Protein AF-0000000067158415 (afdb_homodimer)

Foldseek 3Di:
DDPPPPDWLDCPPVLVVLVVLLVVLVVVVVVCVVVDDDDADQDDPCDVPVLVNLVRVLVRLVVVLVVPVPPPVDDVSNNVSSVSNNQSSCVVNVVPVPDDPPDDPVRDDDDDPVVVVVVVVVVVSSVRD/DDPPPPPWLDCPPVLVVLVVLLVVLVVVVVVCVVVDDDDADQDDPCDVPVLVNLVRVLVRLVVVLVVPVPPPVDDVSNNVSSVSNNQSSCVVNVVPVPDDPPDDPVRDDDDDPVVVVVVVVVVVSSVRD

Secondary structure (DSSP, 8-state):
--------S---HHHHHHHHHHHHHHHHHHTTGGG---EEE-----SS-HHHHHHHHHHHHHHHHHHHTT-TTS-HHHHHHHHHHHHHHHHHTT---SSS-PPPGGGSPEEEHHHHHHHHHHHHHHHT-/--------S---HHHHHHHHHHHHHHHHHHTTGGG---EEE-----SS-HHHHHHHHHHHHHHHHHHHTT-TTS-HHHHHHHHHHHHHHHHHTT---SSS-PPPGGGSPEEEHHHHHHHHHHHHHHHT-

InterPro domains:
  IPR003443 Interleukin-15/Interleukin-21 family [PF02372] (1-125)
  IPR003443 Interleukin-15/Interleukin-21 family [PTHR14356] (9-128)
  IPR009079 Four-helical cytokine-like, core [G3DSA:1.20.1250.70] (12-129)
  IPR009079 Four-helical cytokine-like, core [SSF47266] (19-126)

pLDDT: mean 78.67, std 20.7, range [20.83, 96.75]

Radius of gyration: 21.12 Å; Cα contacts (8 Å, |Δi|>4): 297; chains: 2; bounding box: 50×61×45 Å

Structure (mmCIF, N/CA/C/O backbone):
data_AF-0000000067158415-model_v1
#
loop_
_entity.id
_entity.type
_entity.pdbx_description
1 polymer Interleukin
#
loop_
_atom_site.group_PDB
_atom_site.id
_atom_site.type_symbol
_atom_site.label_atom_id
_atom_site.label_alt_id
_atom_site.label_comp_id
_atom_site.label_asym_id
_atom_site.label_entity_id
_atom_site.label_seq_id
_atom_site.pdbx_PDB_ins_code
_atom_site.Cartn_x
_atom_site.Cartn_y
_atom_site.Cartn_z
_atom_site.occupancy
_atom_site.B_iso_or_equiv
_atom_site.auth_seq_id
_atom_site.auth_comp_id
_atom_site.auth_asym_id
_atom_site.auth_atom_id
_atom_site.pdbx_PDB_model_num
ATOM 1 N N . MET A 1 1 ? -32.844 -19.312 11.625 1 20.83 1 MET A N 1
ATOM 2 C CA . MET A 1 1 ? -32.219 -19.438 10.312 1 20.83 1 MET A CA 1
ATOM 3 C C . MET A 1 1 ? -31.234 -18.297 10.062 1 20.83 1 MET A C 1
ATOM 5 O O . MET A 1 1 ? -31.641 -17.141 9.922 1 20.83 1 MET A O 1
ATOM 9 N N . LEU A 1 2 ? -30.016 -18.219 10.555 1 21.77 2 LEU A N 1
ATOM 10 C CA . LEU A 1 2 ? -29.156 -17.141 11.023 1 21.77 2 LEU A CA 1
ATOM 11 C C . LEU A 1 2 ? -28.406 -16.5 9.867 1 21.77 2 LEU A C 1
ATOM 13 O O . LEU A 1 2 ? -27.703 -17.172 9.117 1 21.77 2 LEU A O 1
ATOM 17 N N . MET A 1 3 ? -29.062 -15.562 9.133 1 21.28 3 MET A N 1
ATOM 18 C CA . MET A 1 3 ? -28.688 -14.859 7.91 1 21.28 3 MET A CA 1
ATOM 19 C C . MET A 1 3 ? -27.266 -14.312 8.008 1 21.28 3 MET A C 1
ATOM 21 O O . MET A 1 3 ? -26.969 -13.469 8.859 1 21.28 3 MET A O 1
ATOM 25 N N . THR A 1 4 ? -26.25 -15.141 8.023 1 23.89 4 THR A N 1
ATOM 26 C CA . THR A 1 4 ? -24.844 -14.805 8.195 1 23.89 4 THR A CA 1
ATOM 27 C C . THR A 1 4 ? -24.406 -13.766 7.176 1 23.89 4 THR A C 1
ATOM 29 O O . THR A 1 4 ? -24.594 -13.953 5.973 1 23.89 4 THR A O 1
ATOM 32 N N . THR A 1 5 ? -24.703 -12.516 7.332 1 25.88 5 THR A N 1
ATOM 33 C CA . THR A 1 5 ? -24.359 -11.305 6.586 1 25.88 5 THR A CA 1
ATOM 34 C C . THR A 1 5 ? -22.875 -11.328 6.18 1 25.88 5 THR A C 1
ATOM 36 O O . THR A 1 5 ? -22.016 -11.695 6.98 1 25.88 5 THR A O 1
ATOM 39 N N . ALA A 1 6 ? -22.531 -11.875 5.066 1 27.48 6 ALA A N 1
ATOM 40 C CA . ALA A 1 6 ? -21.25 -11.945 4.355 1 27.48 6 ALA A CA 1
ATOM 41 C C . ALA A 1 6 ? -20.5 -10.617 4.438 1 27.48 6 ALA A C 1
ATOM 43 O O . ALA A 1 6 ? -20.938 -9.617 3.85 1 27.48 6 ALA A O 1
ATOM 44 N N . TYR A 1 7 ? -20 -10.156 5.602 1 27.48 7 TYR A N 1
ATOM 45 C CA . TYR A 1 7 ? -19.344 -8.906 5.969 1 27.48 7 TYR A CA 1
ATOM 46 C C . TYR A 1 7 ? -18.203 -8.586 5.004 1 27.48 7 TYR A C 1
ATOM 48 O O . TYR A 1 7 ? -17.469 -9.477 4.586 1 27.48 7 TYR A O 1
ATOM 56 N N . GLY A 1 8 ? -18.172 -7.73 4 1 30.25 8 GLY A N 1
ATOM 57 C CA . GLY A 1 8 ? -17.25 -7.066 3.084 1 30.25 8 GLY A CA 1
ATOM 58 C C . GLY A 1 8 ? -15.82 -7.051 3.584 1 30.25 8 GLY A C 1
ATOM 59 O O . GLY A 1 8 ? -15.562 -7.316 4.762 1 30.25 8 GLY A O 1
ATOM 60 N N . ALA A 1 9 ? -14.734 -7.297 2.748 1 35.28 9 ALA A N 1
ATOM 61 C CA . ALA A 1 9 ? -13.344 -7.367 3.17 1 35.28 9 ALA A CA 1
ATOM 62 C C . ALA A 1 9 ? -13.039 -6.324 4.238 1 35.28 9 ALA A C 1
ATOM 64 O O . ALA A 1 9 ? -13.109 -5.121 3.979 1 35.28 9 ALA A O 1
ATOM 65 N N . SER A 1 10 ? -13.227 -6.398 5.348 1 38.47 10 SER A N 1
ATOM 66 C CA . SER A 1 10 ? -13.227 -5.613 6.578 1 38.47 10 SER A CA 1
ATOM 67 C C . SER A 1 10 ? -11.828 -5.105 6.91 1 38.47 10 SER A C 1
ATOM 69 O O . SER A 1 10 ? -10.844 -5.84 6.77 1 38.47 10 SER A O 1
ATOM 71 N N . LEU A 1 11 ? -11.367 -3.736 6.586 1 47.28 11 LEU A N 1
ATOM 72 C CA . LEU A 1 11 ? -10.219 -3.072 7.199 1 47.28 11 LEU A CA 1
ATOM 73 C C . LEU A 1 11 ? -9.781 -3.801 8.469 1 47.28 11 LEU A C 1
ATOM 75 O O . LEU A 1 11 ? -10.617 -4.148 9.305 1 47.28 11 LEU A O 1
ATOM 79 N N . SER A 1 12 ? -8.586 -4.516 8.211 1 54.56 12 SER A N 1
ATOM 80 C CA . SER A 1 12 ? -8.133 -5.051 9.484 1 54.56 12 SER A CA 1
ATOM 81 C C . SER A 1 12 ? -8.492 -4.117 10.633 1 54.56 12 SER A C 1
ATOM 83 O O . SER A 1 12 ? -8.562 -2.9 10.453 1 54.56 12 SER A O 1
ATOM 85 N N . SER A 1 13 ? -8.875 -4.715 11.555 1 60.97 13 SER A N 1
ATOM 86 C CA . SER A 1 13 ? -9.25 -3.961 12.75 1 60.97 13 SER A CA 1
ATOM 87 C C . SER A 1 13 ? -8.195 -2.916 13.094 1 60.97 13 SER A C 1
ATOM 89 O O . SER A 1 13 ? -8.523 -1.779 13.438 1 60.97 13 SER A O 1
ATOM 91 N N . GLU A 1 14 ? -6.887 -3.264 12.852 1 66.19 14 GLU A N 1
ATOM 92 C CA . GLU A 1 14 ? -5.809 -2.332 13.18 1 66.19 14 GLU A CA 1
ATOM 93 C C . GLU A 1 14 ? -5.77 -1.167 12.195 1 6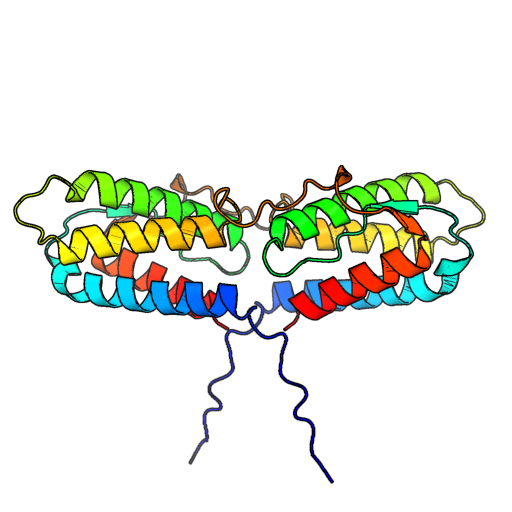6.19 14 GLU A C 1
ATOM 95 O O . GLU A 1 14 ? -5.602 -0.014 12.594 1 66.19 14 GLU A O 1
ATOM 100 N N . LYS A 1 15 ? -5.883 -1.454 10.969 1 66.44 15 LYS A N 1
ATOM 101 C CA . LYS A 1 15 ? -5.914 -0.395 9.961 1 66.44 15 LYS A CA 1
ATOM 102 C C . LYS A 1 15 ? -7.125 0.515 10.156 1 66.44 15 LYS A C 1
ATOM 104 O O . LYS A 1 15 ? -7.016 1.737 10.047 1 66.44 15 LYS A O 1
ATOM 109 N N . TRP A 1 16 ? -8.172 -0.161 10.562 1 71.5 16 TRP A N 1
ATOM 110 C CA . TRP A 1 16 ? -9.383 0.62 10.805 1 71.5 16 TRP A CA 1
ATOM 111 C C . TRP A 1 16 ? -9.188 1.583 11.969 1 71.5 16 TRP A C 1
ATOM 113 O O . TRP A 1 16 ? -9.57 2.752 11.883 1 71.5 16 TRP A O 1
ATOM 123 N N . LYS A 1 17 ? -8.656 1.153 12.992 1 75.88 17 LYS A N 1
ATOM 124 C CA . LYS A 1 17 ? -8.383 2.006 14.148 1 75.88 17 LYS A CA 1
ATOM 125 C C . LYS A 1 17 ? -7.434 3.143 13.781 1 75.88 17 LYS A C 1
ATOM 127 O O . LYS A 1 17 ? -7.637 4.285 14.203 1 75.88 17 LYS A O 1
ATOM 132 N N . THR A 1 18 ? -6.359 2.805 12.953 1 81.25 18 THR A N 1
ATOM 133 C CA . THR A 1 18 ? -5.402 3.809 12.5 1 81.25 18 THR A CA 1
ATOM 134 C C . THR A 1 18 ? -6.105 4.91 11.711 1 81.25 18 THR A C 1
ATOM 136 O O . THR A 1 18 ? -5.879 6.098 11.953 1 81.25 18 THR A O 1
ATOM 139 N N . LEU A 1 19 ? -6.984 4.496 10.898 1 81.88 19 LEU A N 1
ATOM 140 C CA . LEU A 1 19 ? -7.703 5.449 10.055 1 81.88 19 LEU A CA 1
ATOM 141 C C . LEU A 1 19 ? -8.641 6.309 10.898 1 81.88 19 LEU A C 1
ATOM 143 O O . LEU A 1 19 ? -8.766 7.512 10.656 1 81.88 19 LEU A O 1
ATOM 147 N N . GLN A 1 20 ? -9.242 5.73 11.914 1 81.06 20 GLN A N 1
ATOM 148 C CA . GLN A 1 20 ? -10.141 6.477 12.797 1 81.06 20 GLN A CA 1
ATOM 149 C C . GLN A 1 20 ? -9.375 7.527 13.602 1 81.06 20 GLN A C 1
ATOM 151 O O . GLN A 1 20 ? -9.82 8.672 13.719 1 81.06 20 GLN A O 1
ATOM 156 N N . THR A 1 21 ? -8.289 7.074 14.125 1 88.12 21 THR A N 1
ATOM 157 C CA . THR A 1 21 ? -7.5 8.008 14.914 1 88.12 21 THR A CA 1
ATOM 158 C C . THR A 1 21 ? -6.941 9.125 14.039 1 88.12 21 THR A C 1
ATOM 160 O O . THR A 1 21 ? -6.844 10.273 14.477 1 88.12 21 THR A O 1
ATOM 163 N N . LEU A 1 22 ? -6.598 8.766 12.859 1 90.62 22 LEU A N 1
ATOM 164 C CA . LEU A 1 22 ? -6.117 9.758 11.906 1 90.62 22 LEU A CA 1
ATOM 165 C C . LEU A 1 22 ? -7.176 10.828 11.648 1 90.62 22 LEU A C 1
ATOM 167 O O . LEU A 1 22 ? -6.875 12.023 11.664 1 90.62 22 LEU A O 1
ATOM 171 N N . ILE A 1 23 ? -8.359 10.422 11.438 1 88.44 23 ILE A N 1
ATOM 172 C CA . ILE A 1 23 ? -9.445 11.352 11.156 1 88.44 23 ILE A CA 1
ATOM 173 C C . ILE A 1 23 ? -9.656 12.273 12.359 1 88.44 23 ILE A C 1
ATOM 175 O O . ILE A 1 23 ? -9.859 13.477 12.195 1 88.44 23 ILE A O 1
ATOM 179 N N . LYS A 1 24 ? -9.617 11.734 13.531 1 89.5 24 LYS A N 1
ATOM 180 C CA . LYS A 1 24 ? -9.797 12.539 14.742 1 89.5 24 LYS A CA 1
ATOM 181 C C . LYS A 1 24 ? -8.719 13.617 14.844 1 89.5 24 LYS 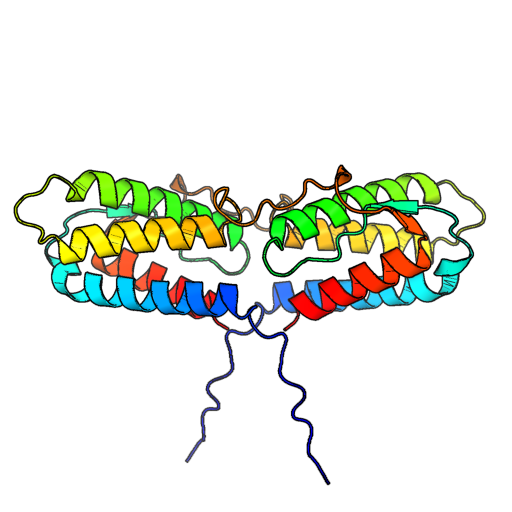A C 1
ATOM 183 O O . LYS A 1 24 ? -9.023 14.766 15.172 1 89.5 24 LYS A O 1
ATOM 188 N N . ASP A 1 25 ? -7.477 13.281 14.602 1 94.88 25 ASP A N 1
ATOM 189 C CA . ASP A 1 25 ? -6.387 14.25 14.68 1 94.88 25 ASP A CA 1
ATOM 190 C C . ASP A 1 25 ? -6.516 15.312 13.586 1 94.88 25 ASP A C 1
ATOM 192 O O . ASP A 1 25 ? -6.191 16.484 13.805 1 94.88 25 ASP A O 1
ATOM 196 N N . LEU A 1 26 ? -6.996 14.883 12.43 1 94.81 26 LEU A N 1
ATOM 197 C CA . LEU A 1 26 ? -7.227 15.844 11.359 1 94.81 26 LEU A CA 1
ATOM 198 C C . LEU A 1 26 ? -8.328 16.828 11.734 1 94.81 26 LEU A C 1
ATOM 200 O O . LEU A 1 26 ? -8.234 18.016 11.43 1 94.81 26 LEU A O 1
ATOM 204 N N . GLU A 1 27 ? -9.32 16.391 12.43 1 89.56 27 GLU A N 1
ATOM 205 C CA . GLU A 1 27 ? -10.398 17.25 12.906 1 89.56 27 GLU A CA 1
ATOM 206 C C . GLU A 1 27 ? -9.875 18.266 13.922 1 89.56 27 GLU A C 1
ATOM 208 O O . GLU A 1 27 ? -10.336 19.422 13.945 1 89.56 27 GLU A O 1
ATOM 213 N N . ILE A 1 28 ? -9 17.891 14.766 1 94.12 28 ILE A N 1
ATOM 214 C CA . ILE A 1 28 ? -8.375 18.812 15.719 1 94.12 28 ILE A CA 1
ATOM 215 C C . ILE A 1 28 ? -7.695 19.953 14.961 1 94.12 28 ILE A C 1
ATOM 217 O O . ILE A 1 28 ? -7.801 21.109 15.352 1 94.12 28 ILE A O 1
ATOM 221 N N . LEU A 1 29 ? -7.055 19.625 13.82 1 95.25 29 LEU A N 1
ATOM 222 C CA . LEU A 1 29 ? -6.309 20.641 13.07 1 95.25 29 LEU A CA 1
ATOM 223 C C . LEU A 1 29 ? -7.254 21.594 12.367 1 95.25 29 LEU A C 1
ATOM 225 O O . LEU A 1 29 ? -6.859 22.703 12 1 95.25 29 LEU A O 1
ATOM 229 N N . GLU A 1 30 ? -8.492 21.172 12.156 1 90 30 GLU A N 1
ATOM 230 C CA . GLU A 1 30 ? -9.484 22.062 11.562 1 90 30 GLU A CA 1
ATOM 231 C C . GLU A 1 30 ? -9.648 23.328 12.383 1 90 30 GLU A C 1
ATOM 233 O O . GLU A 1 30 ? -9.945 24.391 11.836 1 90 30 GLU A O 1
ATOM 238 N N . ASN A 1 31 ? -9.32 23.266 13.594 1 91.56 31 ASN A N 1
ATOM 239 C CA . ASN A 1 31 ? -9.547 24.391 14.5 1 91.56 31 ASN A CA 1
ATOM 240 C C . ASN A 1 31 ? -8.484 25.469 14.32 1 91.56 31 ASN A C 1
ATOM 242 O O . ASN A 1 31 ? -8.688 26.609 14.734 1 91.56 31 ASN A O 1
ATOM 246 N N . ILE A 1 32 ? -7.43 25.203 13.797 1 93.12 32 ILE A N 1
ATOM 247 C CA . ILE A 1 32 ? -6.371 26.203 13.656 1 93.12 32 ILE A CA 1
ATOM 248 C C . ILE A 1 32 ? -5.973 26.328 12.188 1 93.12 32 ILE A C 1
ATOM 250 O O . ILE A 1 32 ? -4.926 26.906 11.875 1 93.12 32 ILE A O 1
ATOM 254 N N . LYS A 1 33 ? -6.707 25.703 11.25 1 93.38 33 LYS A N 1
ATOM 255 C CA . LYS A 1 33 ? -6.309 25.609 9.852 1 93.38 33 LYS A CA 1
ATOM 256 C C . LYS 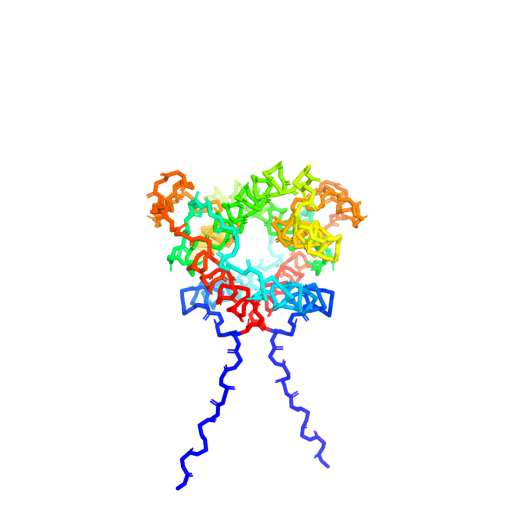A 1 33 ? -6.023 26.984 9.258 1 93.38 33 LYS A C 1
ATOM 258 O O . LYS A 1 33 ? -5.145 27.141 8.414 1 93.38 33 LYS A O 1
ATOM 263 N N . ASN A 1 34 ? -6.637 28.047 9.773 1 92 34 ASN A N 1
ATOM 264 C CA . ASN A 1 34 ? -6.48 29.391 9.227 1 92 34 ASN A CA 1
ATOM 265 C C . ASN A 1 34 ? -5.281 30.109 9.836 1 92 34 ASN A C 1
ATOM 267 O O . ASN A 1 34 ? -4.887 31.172 9.367 1 92 34 ASN A O 1
ATOM 271 N N . LYS A 1 35 ? -4.711 29.578 10.859 1 92.38 35 LYS A N 1
ATOM 272 C CA . LYS A 1 35 ? -3.527 30.156 11.492 1 92.38 35 LYS A CA 1
ATOM 273 C C . LYS A 1 35 ? -2.25 29.641 10.844 1 92.38 35 LYS A C 1
ATOM 275 O O . LYS A 1 35 ? -1.163 30.172 11.086 1 92.38 35 LYS A O 1
ATOM 280 N N . ILE A 1 36 ? -2.383 28.625 10.141 1 92 36 ILE A N 1
ATOM 281 C CA . ILE A 1 36 ? -1.247 28.016 9.453 1 92 36 ILE A CA 1
ATOM 282 C C . ILE A 1 36 ? -1.163 28.562 8.031 1 92 36 ILE A C 1
ATOM 284 O O . ILE A 1 36 ? -2.08 28.359 7.23 1 92 36 ILE A O 1
ATOM 288 N N . HIS A 1 37 ? -0.14 29.234 7.785 1 92.38 37 HIS A N 1
ATOM 289 C CA . HIS A 1 37 ? 0.033 29.859 6.48 1 92.38 37 HIS A CA 1
ATOM 290 C C . HIS A 1 37 ? 1.118 29.156 5.672 1 92.38 37 HIS A C 1
ATOM 292 O O . HIS A 1 37 ? 2.152 29.75 5.359 1 92.38 37 HIS A O 1
ATOM 298 N N . LEU A 1 38 ? 0.923 27.906 5.324 1 92.44 38 LEU A N 1
ATOM 299 C CA . LEU A 1 38 ? 1.809 27.078 4.52 1 92.44 38 LEU A CA 1
ATOM 300 C C . LEU A 1 38 ? 1.103 26.594 3.258 1 92.44 38 LEU A C 1
ATOM 302 O O . LEU A 1 38 ? -0.124 26.469 3.234 1 92.44 38 LEU A O 1
ATOM 306 N N . GLU A 1 39 ? 1.853 26.438 2.234 1 94.88 39 GLU A N 1
ATOM 307 C CA . GLU A 1 39 ? 1.411 25.734 1.037 1 94.88 39 GLU A CA 1
ATOM 308 C C . GLU A 1 39 ? 2.117 24.391 0.9 1 94.88 39 GLU A C 1
ATOM 310 O O . GLU A 1 39 ? 3.34 24.297 1.038 1 94.88 39 GLU A O 1
ATOM 315 N N . LEU A 1 40 ? 1.405 23.312 0.662 1 93.75 40 LEU A N 1
ATOM 316 C CA . LEU A 1 40 ? 1.925 21.938 0.621 1 93.75 40 LEU A CA 1
ATOM 317 C C . LEU A 1 40 ? 1.472 21.234 -0.647 1 93.75 40 LEU A C 1
ATOM 319 O O . LEU A 1 40 ? 0.365 21.469 -1.137 1 93.75 40 LEU A O 1
ATOM 323 N N . TYR A 1 41 ? 2.369 20.375 -1.228 1 91.88 41 TYR A N 1
ATOM 324 C CA . TYR A 1 41 ? 1.944 19.531 -2.34 1 91.88 41 TYR A CA 1
ATOM 325 C C . TYR A 1 41 ? 0.728 18.703 -1.957 1 91.88 41 TYR A C 1
ATOM 327 O O . TYR A 1 41 ? 0.735 18.016 -0.932 1 91.88 41 TYR A O 1
ATOM 335 N N . THR A 1 42 ? -0.353 18.75 -2.826 1 92.75 42 THR A N 1
ATOM 336 C CA . THR A 1 42 ? -1.639 18.156 -2.477 1 92.75 42 THR A CA 1
ATOM 337 C C . THR A 1 42 ? -2.133 17.25 -3.592 1 92.75 42 THR A C 1
ATOM 339 O O . THR A 1 42 ? -2.781 17.703 -4.535 1 92.75 42 THR A O 1
ATOM 342 N N . PRO A 1 43 ? -1.813 15.961 -3.441 1 87.19 43 PRO A N 1
ATOM 343 C CA . PRO A 1 43 ? -2.414 15.047 -4.418 1 87.19 43 PRO A CA 1
ATOM 344 C C . PRO A 1 43 ? -3.939 15.07 -4.383 1 87.19 43 PRO A C 1
ATOM 346 O O . PRO A 1 43 ? -4.535 15.094 -3.301 1 87.19 43 PRO A O 1
ATOM 349 N N . THR A 1 44 ? -4.543 15.156 -5.566 1 78.75 44 THR A N 1
ATOM 350 C CA . THR A 1 44 ? -5.996 15.156 -5.668 1 78.75 44 THR A CA 1
ATOM 351 C C . THR A 1 44 ? -6.492 13.891 -6.363 1 78.75 44 THR A C 1
ATOM 353 O O . THR A 1 44 ? -7.68 13.57 -6.301 1 78.75 44 THR A O 1
ATOM 356 N N . GLU A 1 45 ? -5.699 13.266 -7.172 1 60.97 45 GLU A N 1
ATOM 357 C CA . GLU A 1 45 ? -6.02 12 -7.824 1 60.97 45 GLU A CA 1
ATOM 358 C C . GLU A 1 45 ? -5.461 10.82 -7.043 1 60.97 45 GLU A C 1
ATOM 360 O O . GLU A 1 45 ? -4.242 10.617 -6.988 1 60.97 45 GLU A O 1
ATOM 365 N N . THR A 1 46 ? -6.191 10.109 -6.34 1 59.38 46 THR A N 1
ATOM 366 C CA . THR A 1 46 ? -5.625 9.32 -5.254 1 59.38 46 THR A CA 1
ATOM 367 C C . THR A 1 46 ? -5.961 7.84 -5.434 1 59.38 46 THR A C 1
ATOM 369 O O . THR A 1 46 ? -5.258 6.973 -4.91 1 59.38 46 THR A O 1
ATOM 372 N N . GLN A 1 47 ? -6.824 7.629 -6.426 1 59.41 47 GLN A N 1
ATOM 373 C CA . GLN A 1 47 ? -7.383 6.285 -6.375 1 59.41 47 GLN A CA 1
ATOM 374 C C . GLN A 1 47 ? -6.422 5.266 -6.984 1 59.41 47 GLN A C 1
ATOM 376 O O . GLN A 1 47 ? -6.281 4.152 -6.477 1 59.41 47 GLN A O 1
ATOM 381 N N . GLU A 1 48 ? -5.762 5.723 -8.07 1 61.31 48 GLU A N 1
ATOM 382 C CA . GLU A 1 48 ? -4.887 4.77 -8.75 1 61.31 48 GLU A CA 1
ATOM 383 C C . GLU A 1 48 ? -3.465 4.836 -8.203 1 61.31 48 GLU A C 1
ATOM 385 O O . GLU A 1 48 ? -2.654 3.945 -8.461 1 61.31 48 GLU A O 1
ATOM 390 N N . CYS A 1 49 ? -3.252 5.793 -7.332 1 70.44 49 CYS A N 1
ATOM 391 C CA . CYS A 1 49 ? -1.896 6.031 -6.852 1 70.44 49 CYS A CA 1
ATOM 392 C C . CYS A 1 49 ? -1.87 6.164 -5.336 1 70.44 49 CYS A C 1
ATOM 394 O O . CYS A 1 49 ? -1.243 7.078 -4.797 1 70.44 49 CYS A O 1
ATOM 396 N N . THR A 1 50 ? -2.51 5.191 -4.684 1 75.44 50 THR A N 1
ATOM 397 C CA . THR A 1 50 ? -2.73 5.301 -3.246 1 75.44 50 THR A CA 1
ATOM 398 C C . THR A 1 50 ? -1.401 5.336 -2.498 1 75.44 50 THR A C 1
ATOM 400 O O . THR A 1 50 ? -1.201 6.172 -1.616 1 75.44 50 THR A O 1
ATOM 403 N N . GLN A 1 51 ? -0.5 4.434 -2.863 1 74.88 51 GLN A N 1
ATOM 404 C CA . GLN A 1 51 ? 0.77 4.371 -2.148 1 74.88 51 GLN A CA 1
ATOM 405 C C . GLN A 1 51 ? 1.582 5.645 -2.355 1 74.88 51 GLN A C 1
ATOM 407 O O . GLN A 1 51 ? 2.139 6.195 -1.403 1 74.88 51 GLN A O 1
ATOM 412 N N . GLN A 1 52 ? 1.601 6.074 -3.566 1 75.62 52 GLN A N 1
ATOM 413 C CA . GLN A 1 52 ? 2.32 7.312 -3.855 1 75.62 52 GLN A CA 1
ATOM 414 C C . GLN A 1 52 ? 1.662 8.508 -3.17 1 75.62 52 GLN A C 1
ATOM 416 O O . GLN A 1 52 ? 2.35 9.414 -2.691 1 75.62 52 GLN A O 1
ATOM 421 N N . THR A 1 53 ? 0.338 8.492 -3.195 1 83.12 53 THR A N 1
ATOM 422 C CA . THR A 1 53 ? -0.413 9.555 -2.541 1 83.12 53 THR A CA 1
ATOM 423 C C . THR A 1 53 ? -0.136 9.57 -1.04 1 83.12 53 THR A C 1
ATOM 425 O O . THR A 1 53 ? 0.13 10.625 -0.464 1 83.12 53 THR A O 1
ATOM 428 N N . LEU A 1 54 ? -0.149 8.383 -0.36 1 85.38 54 LEU A N 1
ATOM 429 C CA . LEU A 1 54 ? 0.17 8.266 1.06 1 85.38 54 LEU A CA 1
ATOM 430 C C . LEU A 1 54 ? 1.565 8.812 1.348 1 85.38 54 LEU A C 1
ATOM 432 O O . LEU A 1 54 ? 1.755 9.57 2.301 1 85.38 54 LEU A O 1
ATOM 436 N N . GLN A 1 55 ? 2.453 8.43 0.469 1 82.62 55 GLN A N 1
ATOM 437 C CA . GLN A 1 55 ? 3.83 8.867 0.666 1 82.62 55 GLN A CA 1
ATOM 438 C C . GLN A 1 55 ? 3.959 10.383 0.488 1 82.62 55 GLN A C 1
ATOM 440 O O . GLN A 1 55 ? 4.734 11.031 1.195 1 82.62 55 GLN A O 1
ATOM 445 N N . CYS A 1 56 ? 3.314 10.859 -0.476 1 86.12 56 CYS A N 1
ATOM 446 C CA . CYS A 1 56 ? 3.334 12.305 -0.686 1 86.12 56 CYS A CA 1
ATOM 447 C C . CYS A 1 56 ? 2.768 13.039 0.524 1 86.12 56 CYS A C 1
ATOM 449 O O . CYS A 1 56 ? 3.398 13.961 1.048 1 86.12 56 CYS A O 1
ATOM 451 N N . TYR A 1 57 ? 1.619 12.617 1.033 1 92.38 57 TYR A N 1
ATOM 452 C CA . TYR A 1 57 ? 1.023 13.25 2.203 1 92.38 57 TYR A CA 1
ATOM 453 C C . TYR A 1 57 ? 1.918 13.094 3.426 1 92.38 57 TYR A C 1
ATOM 455 O O . TYR A 1 57 ? 2.035 14.008 4.242 1 92.38 57 TYR A O 1
ATOM 463 N N . LEU A 1 58 ? 2.539 11.953 3.566 1 91.12 58 LEU A N 1
ATOM 464 C CA . LEU A 1 58 ? 3.479 11.766 4.668 1 91.12 58 LEU A CA 1
ATOM 465 C C . LEU A 1 58 ? 4.609 12.789 4.598 1 91.12 58 LEU A C 1
ATOM 467 O O . LEU A 1 58 ? 4.938 13.422 5.602 1 91.12 58 LEU A O 1
ATOM 471 N N . GLY A 1 59 ? 5.215 12.93 3.439 1 91.31 59 GLY A N 1
ATOM 472 C CA . GLY A 1 59 ? 6.27 13.922 3.277 1 91.31 59 GLY A CA 1
ATOM 473 C C . GLY A 1 59 ? 5.828 15.328 3.639 1 91.31 59 GLY A C 1
ATOM 474 O O . GLY A 1 59 ? 6.555 16.047 4.32 1 91.31 59 GLY A O 1
ATOM 475 N N . GLU A 1 60 ? 4.637 15.695 3.238 1 94.44 60 GLU A N 1
ATOM 476 C CA . GLU A 1 60 ? 4.125 17.047 3.482 1 94.44 60 GLU A CA 1
ATOM 477 C C . GLU A 1 60 ? 3.801 17.25 4.957 1 94.44 60 GLU A C 1
ATOM 479 O O . GLU A 1 60 ? 3.963 18.359 5.484 1 94.44 60 GLU A O 1
ATOM 484 N N . VAL A 1 61 ? 3.357 16.219 5.637 1 95.69 61 VAL A N 1
ATOM 485 C CA . VAL A 1 61 ? 3.082 16.312 7.066 1 95.69 61 VAL A CA 1
ATOM 486 C C . VAL A 1 61 ? 4.395 16.453 7.836 1 95.69 61 VAL A C 1
ATOM 488 O O . VAL A 1 61 ? 4.453 17.172 8.836 1 95.69 61 VAL A O 1
ATOM 491 N N . VAL A 1 62 ? 5.457 15.812 7.391 1 91.69 62 VAL A N 1
ATOM 492 C CA . VAL A 1 62 ? 6.777 16 7.984 1 91.69 62 VAL A CA 1
ATOM 493 C C . VAL A 1 62 ? 7.195 17.469 7.855 1 91.69 62 VAL A C 1
ATOM 495 O O . VAL A 1 62 ? 7.723 18.047 8.805 1 91.69 62 VAL A O 1
ATOM 498 N N . THR A 1 63 ? 6.973 17.984 6.699 1 92.44 63 THR A N 1
ATOM 499 C CA . THR A 1 63 ? 7.238 19.406 6.488 1 92.44 63 THR A CA 1
ATOM 500 C C . THR A 1 63 ? 6.406 20.25 7.441 1 92.44 63 THR A C 1
ATOM 502 O O . THR A 1 63 ? 6.918 21.188 8.055 1 92.44 63 THR A O 1
ATOM 505 N N . LEU A 1 64 ? 5.141 20.047 7.555 1 95.5 64 LEU A N 1
ATOM 506 C CA . LEU A 1 64 ? 4.234 20.75 8.461 1 95.5 64 LEU A CA 1
ATOM 507 C C . LEU A 1 64 ? 4.75 20.703 9.891 1 95.5 64 LEU A C 1
ATOM 509 O O . LEU A 1 64 ? 4.766 21.719 10.586 1 95.5 64 LEU A O 1
ATOM 513 N N . LYS A 1 65 ? 5.121 19.547 10.344 1 95.62 65 LYS A N 1
ATOM 514 C CA . LYS A 1 65 ? 5.656 19.359 11.688 1 95.62 65 LYS A CA 1
ATOM 515 C C . LYS A 1 65 ? 6.871 20.25 11.93 1 95.62 65 LYS A C 1
ATOM 517 O O . LYS A 1 65 ? 6.953 20.922 12.953 1 95.62 65 LYS A O 1
ATOM 522 N N . LYS A 1 66 ? 7.785 20.266 11.055 1 92.62 66 LYS A N 1
ATOM 523 C CA . LYS A 1 66 ? 9 21.062 11.18 1 92.62 66 LYS A CA 1
ATOM 524 C C . LYS A 1 66 ? 8.672 22.547 11.297 1 92.62 66 LYS A C 1
ATOM 526 O O . LYS A 1 66 ? 9.336 23.281 12.047 1 92.62 66 LYS A O 1
ATOM 531 N N . GLU A 1 67 ? 7.691 23 10.562 1 92.06 67 GLU A N 1
ATOM 532 C CA . GLU A 1 67 ? 7.344 24.422 10.516 1 92.06 67 GLU A CA 1
ATOM 533 C C . GLU A 1 67 ? 6.555 24.828 11.758 1 92.06 67 GLU A C 1
ATOM 535 O O . GLU A 1 67 ? 6.516 26.016 12.109 1 92.06 67 GLU A O 1
ATOM 540 N N . THR A 1 68 ? 5.938 23.906 12.414 1 93.19 68 THR A N 1
ATOM 541 C CA . THR A 1 68 ? 5.02 24.266 13.492 1 93.19 68 THR A CA 1
ATOM 542 C C . THR A 1 68 ? 5.598 23.891 14.852 1 93.19 68 THR A C 1
ATOM 544 O O . THR A 1 68 ? 5.164 24.406 15.883 1 93.19 68 THR A O 1
ATOM 547 N N . GLU A 1 69 ? 6.539 23.031 14.977 1 90.94 69 GLU A N 1
ATOM 548 C CA . GLU A 1 69 ? 6.996 22.453 16.234 1 90.94 69 GLU A CA 1
ATOM 549 C C . GLU A 1 69 ? 7.68 23.5 17.109 1 90.94 69 GLU A C 1
ATOM 551 O O . GLU A 1 69 ? 7.621 23.422 18.344 1 90.94 69 GLU A O 1
ATOM 556 N N . ASP A 1 70 ? 8.203 24.562 16.562 1 88.31 70 ASP A N 1
ATOM 557 C CA . ASP A 1 70 ? 8.906 25.578 17.328 1 88.31 70 ASP A CA 1
ATOM 558 C C . ASP A 1 70 ? 8.086 26.859 17.422 1 88.31 70 ASP A C 1
ATOM 560 O O . ASP A 1 70 ? 8.539 27.859 17.984 1 88.31 70 ASP A O 1
ATOM 564 N N . ASP A 1 71 ? 7.043 26.859 16.75 1 90.5 71 ASP A N 1
ATOM 565 C CA . ASP A 1 71 ? 6.176 28.031 16.812 1 90.5 71 ASP A CA 1
ATOM 566 C C . ASP A 1 71 ? 5.445 28.109 18.156 1 90.5 71 ASP A C 1
ATOM 568 O O . ASP A 1 71 ? 4.539 27.328 18.422 1 90.5 71 ASP A O 1
ATOM 572 N N . THR A 1 72 ? 5.758 29.109 18.984 1 90.62 72 THR A N 1
ATOM 573 C CA . THR A 1 72 ? 5.227 29.25 20.328 1 90.62 72 THR A CA 1
ATOM 574 C C . THR A 1 72 ? 3.76 29.672 20.297 1 90.62 72 THR A C 1
ATOM 576 O O . THR A 1 72 ? 3.055 29.562 21.297 1 90.62 72 THR A O 1
ATOM 579 N N . GLU A 1 73 ? 3.203 30.156 19.172 1 92.31 73 GLU A N 1
ATOM 580 C CA . GLU A 1 73 ? 1.805 30.547 19.047 1 92.31 73 GLU A CA 1
ATOM 581 C C . GLU A 1 73 ? 0.905 29.344 18.812 1 92.31 73 GLU A C 1
ATOM 583 O O . GLU A 1 73 ? -0.314 29.422 18.969 1 92.31 73 GLU A O 1
ATOM 588 N N . ILE A 1 74 ? 1.52 28.219 18.438 1 93.19 74 ILE A N 1
ATOM 589 C CA . ILE A 1 74 ? 0.755 27 18.203 1 93.19 74 ILE A CA 1
ATOM 590 C C . ILE A 1 74 ? 0.723 26.156 19.484 1 93.19 74 ILE A C 1
ATOM 592 O O . ILE A 1 74 ? 1.77 25.75 19.984 1 93.19 74 ILE A O 1
ATOM 596 N N . LYS A 1 75 ? -0.424 25.969 20 1 95.38 75 LYS A N 1
ATOM 597 C CA . LYS A 1 75 ? -0.613 25.219 21.25 1 95.38 75 LYS A CA 1
ATOM 598 C C . LYS A 1 75 ? -0.112 23.781 21.109 1 95.38 75 LYS A C 1
ATOM 600 O O . LYS A 1 75 ? -0.153 23.219 20.016 1 95.38 75 LYS A O 1
ATOM 605 N N . GLU A 1 76 ? 0.179 23.156 22.141 1 94.94 76 GLU A N 1
ATOM 606 C CA . GLU A 1 76 ? 0.773 21.828 22.203 1 94.94 76 GLU A CA 1
ATOM 607 C C . GLU A 1 76 ? -0.18 20.781 21.641 1 94.94 76 GLU A C 1
ATOM 609 O O . GLU A 1 76 ? 0.256 19.797 21.047 1 94.94 76 GLU A O 1
ATOM 614 N N . GLU A 1 77 ? -1.443 20.922 21.906 1 95.56 77 GLU A N 1
ATOM 615 C CA . GLU A 1 77 ? -2.414 19.938 21.422 1 95.56 77 GLU A CA 1
ATOM 616 C C . GLU A 1 77 ? -2.344 19.781 19.906 1 95.56 77 GLU A C 1
ATOM 618 O O . GLU A 1 77 ? -2.523 18.688 19.391 1 95.56 77 GLU A O 1
ATOM 623 N N . PHE A 1 78 ? -2.082 20.859 19.219 1 95.5 78 PHE A N 1
ATOM 624 C CA . PHE A 1 78 ? -1.998 20.812 17.75 1 95.5 78 PHE A CA 1
ATOM 625 C C . PHE A 1 78 ? -0.688 20.172 17.312 1 95.5 78 PHE A C 1
ATOM 627 O O . PHE A 1 78 ? -0.664 19.406 16.344 1 95.5 78 PHE A O 1
ATOM 634 N N . VAL A 1 79 ? 0.398 20.453 18 1 95.56 79 VAL A N 1
ATOM 635 C CA . VAL A 1 79 ? 1.689 19.828 17.719 1 95.56 79 VAL A CA 1
ATOM 636 C C . VAL A 1 79 ? 1.587 18.312 17.891 1 95.56 79 VAL A C 1
ATOM 638 O O . VAL A 1 79 ? 2.062 17.562 17.047 1 95.56 79 VAL A O 1
ATOM 641 N N . THR A 1 80 ? 0.917 17.938 18.953 1 96.12 80 THR A N 1
ATOM 642 C CA . THR A 1 80 ? 0.715 16.516 19.234 1 96.12 80 THR A CA 1
ATOM 643 C C . THR A 1 80 ? -0.128 15.859 18.156 1 96.12 80 THR A C 1
ATOM 645 O O . THR A 1 80 ? 0.161 14.734 17.734 1 96.12 80 THR A O 1
ATOM 648 N N . ALA A 1 81 ? -1.186 16.547 17.734 1 95.81 81 ALA A N 1
ATOM 649 C CA . ALA A 1 81 ? -2.033 16.031 16.656 1 95.81 81 ALA A CA 1
ATOM 650 C C . ALA A 1 81 ? -1.23 15.812 15.375 1 95.81 81 ALA A C 1
ATOM 652 O O . ALA A 1 81 ? -1.372 14.781 14.719 1 95.81 81 ALA A O 1
ATOM 653 N N . ILE A 1 82 ? -0.377 16.719 15 1 96.75 82 ILE A N 1
ATOM 654 C CA . ILE A 1 82 ? 0.442 16.625 13.797 1 96.75 82 ILE A CA 1
ATOM 655 C C . ILE A 1 82 ? 1.388 15.43 13.906 1 96.75 82 ILE A C 1
ATOM 657 O O . ILE A 1 82 ? 1.557 14.672 12.953 1 96.75 82 ILE A O 1
ATOM 661 N N . GLN A 1 83 ? 1.972 15.242 15.039 1 95.5 83 GLN A N 1
ATOM 662 C CA . GLN A 1 83 ? 2.855 14.109 15.273 1 95.5 83 GLN A CA 1
ATOM 663 C C . GLN A 1 83 ? 2.107 12.789 15.125 1 95.5 83 GLN A C 1
ATOM 665 O O . GLN A 1 83 ? 2.629 11.828 14.547 1 95.5 83 GLN A O 1
ATOM 670 N N . ASN A 1 84 ? 0.931 12.734 15.734 1 93.88 84 ASN A N 1
ATOM 671 C CA . ASN A 1 84 ? 0.095 11.547 15.609 1 93.88 84 ASN A CA 1
ATOM 672 C C . ASN A 1 84 ? -0.247 11.25 14.148 1 93.88 84 ASN A C 1
ATOM 674 O O . ASN A 1 84 ? -0.237 10.094 13.727 1 93.88 84 ASN A O 1
ATOM 678 N N . ILE A 1 85 ? -0.638 12.242 13.383 1 94.94 85 ILE A N 1
ATOM 679 C CA . ILE A 1 85 ? -0.965 12.102 11.969 1 94.94 85 ILE A CA 1
ATOM 680 C C . ILE A 1 85 ? 0.236 11.531 11.219 1 94.94 85 ILE A C 1
ATOM 682 O O . ILE A 1 85 ? 0.093 10.602 10.422 1 94.94 85 ILE A O 1
ATOM 686 N N . GLU A 1 86 ? 1.437 12.07 11.445 1 93.62 86 GLU A N 1
ATOM 687 C CA . GLU A 1 86 ? 2.656 11.562 10.82 1 93.62 86 GLU A CA 1
ATOM 688 C C . GLU A 1 86 ? 2.842 10.07 11.102 1 93.62 86 GLU A C 1
ATOM 690 O O . GLU A 1 86 ? 3.105 9.289 10.188 1 93.62 86 GLU A O 1
ATOM 695 N N . LYS A 1 87 ? 2.738 9.719 12.352 1 88.81 87 LYS A N 1
ATOM 696 C CA . LYS A 1 87 ? 2.924 8.336 12.766 1 88.81 87 LYS A CA 1
ATOM 697 C C . LYS A 1 87 ? 1.928 7.414 12.07 1 88.81 87 LYS A C 1
ATOM 699 O O . LYS A 1 87 ? 2.299 6.344 11.586 1 88.81 87 LYS A O 1
ATOM 704 N N . ASN A 1 88 ? 0.672 7.832 12.055 1 85.44 88 ASN A N 1
ATOM 705 C CA . ASN A 1 88 ? -0.372 7.004 11.461 1 85.44 88 ASN A CA 1
ATOM 706 C C . ASN A 1 88 ? -0.203 6.887 9.945 1 85.44 88 ASN A C 1
ATOM 708 O O . ASN A 1 88 ? -0.419 5.82 9.375 1 85.44 88 ASN A O 1
ATOM 712 N N . LEU A 1 89 ? 0.166 7.98 9.227 1 86 89 LEU A N 1
ATOM 713 C CA . LEU A 1 89 ? 0.452 7.91 7.801 1 86 89 LEU A CA 1
ATOM 714 C C . LEU A 1 89 ? 1.631 6.984 7.527 1 86 89 LEU A C 1
ATOM 716 O O . LEU A 1 89 ? 1.604 6.203 6.57 1 86 89 LEU A O 1
ATOM 720 N N . LYS A 1 90 ? 2.705 7.086 8.352 1 82.88 90 LYS A N 1
ATOM 721 C CA . LYS A 1 90 ? 3.846 6.18 8.234 1 82.88 90 LYS A CA 1
ATOM 722 C C . LYS A 1 90 ? 3.404 4.723 8.32 1 82.88 90 LYS A C 1
ATOM 724 O O . LYS A 1 90 ? 3.84 3.889 7.523 1 82.88 90 LYS A O 1
ATOM 729 N N . SER A 1 91 ? 2.525 4.461 9.211 1 78 91 SER A N 1
ATOM 730 C CA . SER A 1 91 ? 2.014 3.107 9.391 1 78 91 SER A CA 1
ATOM 731 C C . SER A 1 91 ? 1.259 2.633 8.156 1 78 91 SER A C 1
ATOM 733 O O . SER A 1 91 ? 1.351 1.465 7.773 1 78 91 SER A O 1
ATOM 735 N N . LEU A 1 92 ? 0.474 3.477 7.582 1 75.5 92 LEU A N 1
ATOM 736 C CA . LEU A 1 92 ? -0.345 3.137 6.422 1 75.5 92 LEU A CA 1
ATOM 737 C C . LEU A 1 92 ? 0.525 2.906 5.191 1 75.5 92 LEU A C 1
ATOM 739 O 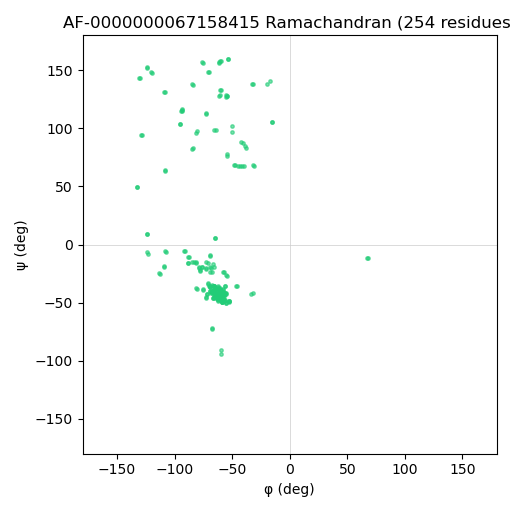O . LEU A 1 92 ? 0.15 2.146 4.293 1 75.5 92 LEU A O 1
ATOM 743 N N . THR A 1 93 ? 1.597 3.76 5.02 1 71.19 93 THR A N 1
ATOM 744 C CA . THR A 1 93 ? 2.486 3.588 3.875 1 71.19 93 THR A CA 1
ATOM 745 C C . THR A 1 93 ? 3.23 2.258 3.965 1 71.19 93 THR A C 1
ATOM 747 O O . THR A 1 93 ? 3.779 1.779 2.971 1 71.19 93 THR A O 1
ATOM 750 N N . GLY A 1 94 ? 2.949 1.406 4.922 1 57.34 94 GLY A N 1
ATOM 751 C CA . GLY A 1 94 ? 3.727 0.198 5.145 1 57.34 94 GLY A CA 1
ATOM 752 C C . GLY A 1 94 ? 5.137 0.478 5.633 1 57.34 94 GLY A C 1
ATOM 753 O O . GLY A 1 94 ? 5.953 -0.438 5.738 1 57.34 94 GLY A O 1
ATOM 754 N N . LEU A 1 95 ? 5.602 1.725 5.59 1 43.97 95 LEU A N 1
ATOM 755 C CA . LEU A 1 95 ? 6.906 2.08 6.133 1 43.97 95 LEU A CA 1
ATOM 756 C C . LEU A 1 95 ? 6.93 1.909 7.648 1 43.97 95 LEU A C 1
ATOM 758 O O . LEU A 1 95 ? 7.902 2.291 8.305 1 43.97 95 LEU A O 1
ATOM 762 N N . ASN A 1 96 ? 5.816 1.872 8.219 1 41.31 96 ASN A N 1
ATOM 763 C CA . ASN A 1 96 ? 5.969 1.637 9.648 1 41.31 96 ASN A CA 1
ATOM 764 C C . ASN A 1 96 ? 6.973 0.522 9.938 1 41.31 96 ASN A C 1
ATOM 766 O O . ASN A 1 96 ? 6.715 -0.644 9.633 1 41.31 96 ASN A O 1
ATOM 770 N N . HIS A 1 97 ? 8.039 0.73 9.688 1 38.53 97 HIS A N 1
ATOM 771 C CA . HIS A 1 97 ? 9.109 0.003 10.359 1 38.53 97 HIS A CA 1
ATOM 772 C C . HIS A 1 97 ? 8.719 -0.357 11.789 1 38.53 97 HIS A C 1
ATOM 774 O O . HIS A 1 97 ? 9.43 -1.104 12.469 1 38.53 97 HIS A O 1
ATOM 780 N N . THR A 1 98 ? 8.094 0.602 12.453 1 35.72 98 THR A N 1
ATOM 781 C CA . THR A 1 98 ? 8.305 0.291 13.859 1 35.72 98 THR A CA 1
ATOM 782 C C . THR A 1 98 ? 7.727 -1.079 14.203 1 35.72 98 THR A C 1
ATOM 784 O O . THR A 1 98 ? 8.352 -1.862 14.922 1 35.72 98 THR A O 1
ATOM 787 N N . GLY A 1 99 ? 6.32 -1.122 14.672 1 39.31 99 GLY A N 1
ATOM 788 C CA . GLY A 1 99 ? 6.043 -2.27 15.523 1 39.31 99 GLY A CA 1
ATOM 789 C C . GLY A 1 99 ? 6.102 -3.59 14.773 1 39.31 99 GLY A C 1
ATOM 790 O O . GLY A 1 99 ? 6.715 -4.551 15.25 1 39.31 99 GLY A O 1
ATOM 791 N N . SER A 1 100 ? 5.051 -4.027 13.805 1 45.59 100 SER A N 1
ATOM 792 C CA . SER A 1 100 ? 5.035 -5.473 13.609 1 45.59 100 SER A CA 1
ATOM 793 C C . SER A 1 100 ? 6.113 -5.91 12.625 1 45.59 100 SER A C 1
ATOM 795 O O . SER A 1 100 ? 6.328 -5.254 11.602 1 45.59 100 SER A O 1
ATOM 797 N N . GLU A 1 101 ? 7.191 -6.332 13.188 1 58.03 101 GLU A N 1
ATOM 798 C CA . GLU A 1 101 ? 8.297 -7.004 12.508 1 58.03 101 GLU A CA 1
ATOM 799 C C . GLU A 1 101 ? 7.789 -7.836 11.336 1 58.03 101 GLU A C 1
ATOM 801 O O . GLU A 1 101 ? 7.367 -8.977 11.508 1 58.03 101 GLU A O 1
ATOM 806 N N . CYS A 1 102 ? 7.305 -7.012 10.336 1 64.94 102 CYS A N 1
ATOM 807 C CA . CYS A 1 102 ? 6.949 -7.816 9.172 1 64.94 102 CYS A CA 1
ATOM 808 C C . CYS A 1 102 ? 8.133 -8.656 8.703 1 64.94 102 CYS A C 1
ATOM 810 O O . CYS A 1 102 ? 9.266 -8.172 8.664 1 64.94 102 CYS A O 1
ATOM 812 N N . LYS A 1 103 ? 7.82 -9.898 8.602 1 73 103 LYS A N 1
ATOM 813 C CA . LYS A 1 103 ? 8.836 -10.844 8.133 1 73 103 LYS A CA 1
ATOM 814 C C . LYS A 1 103 ? 9.305 -10.492 6.723 1 73 103 LYS A C 1
ATOM 816 O O . LYS A 1 103 ? 8.508 -10.047 5.895 1 73 103 LYS A O 1
ATOM 821 N N . ILE A 1 104 ? 10.539 -10.406 6.594 1 77.06 104 ILE A N 1
ATOM 822 C CA . ILE A 1 104 ? 11.008 -10.461 5.211 1 77.06 104 ILE A CA 1
ATOM 823 C C . ILE A 1 104 ? 10.461 -11.711 4.531 1 77.06 104 ILE A C 1
ATOM 825 O O . ILE A 1 104 ? 10.062 -12.672 5.203 1 77.06 104 ILE A O 1
ATOM 829 N N . CYS A 1 105 ? 10.43 -11.719 3.219 1 84.44 105 CYS A N 1
ATOM 830 C CA . CYS A 1 105 ? 9.773 -12.789 2.465 1 84.44 105 CYS A CA 1
ATOM 831 C C . CYS A 1 105 ? 10.367 -14.148 2.818 1 84.44 105 CYS A C 1
ATOM 833 O O . CYS A 1 105 ? 9.641 -15.078 3.162 1 84.44 105 CYS A O 1
ATOM 835 N N . GLU A 1 106 ? 11.719 -14.18 2.82 1 88.88 106 GLU A N 1
ATOM 836 C CA . GLU A 1 106 ? 12.438 -15.438 3.043 1 88.88 106 GLU A CA 1
ATOM 837 C C . GLU A 1 106 ? 12.266 -15.914 4.48 1 88.88 106 GLU A C 1
ATOM 839 O O . GLU A 1 106 ? 12.594 -17.062 4.801 1 88.88 106 GLU A O 1
ATOM 844 N N . ALA A 1 107 ? 11.711 -15.125 5.367 1 85.19 107 ALA A N 1
ATOM 845 C CA . ALA A 1 107 ? 11.445 -15.516 6.75 1 85.19 107 ALA A CA 1
ATOM 846 C C . ALA A 1 107 ? 10.125 -16.281 6.859 1 85.19 107 ALA A C 1
ATOM 848 O O . ALA A 1 107 ? 9.82 -16.859 7.902 1 85.19 107 ALA A O 1
ATOM 849 N N . ASN A 1 108 ? 9.242 -16.25 5.836 1 88.62 108 ASN A N 1
ATOM 850 C CA . ASN A 1 108 ? 8.023 -17.047 5.805 1 88.62 108 ASN A CA 1
ATOM 851 C C . ASN A 1 108 ? 8.32 -18.5 5.48 1 88.62 108 ASN A C 1
ATOM 853 O O . ASN A 1 108 ? 9.367 -18.828 4.914 1 88.62 108 ASN A O 1
ATOM 857 N N . ASN A 1 109 ? 7.391 -19.375 5.891 1 91.25 109 ASN A N 1
ATOM 858 C CA . ASN A 1 109 ? 7.547 -20.797 5.547 1 91.25 109 ASN A CA 1
ATOM 859 C C . ASN A 1 109 ? 7.316 -21.031 4.055 1 91.25 109 ASN A C 1
ATOM 861 O O . ASN A 1 109 ? 6.496 -20.359 3.432 1 91.25 109 ASN A O 1
ATOM 865 N N . LYS A 1 110 ? 8.031 -22.016 3.564 1 94.38 110 LYS A N 1
ATOM 866 C CA . LYS A 1 110 ? 7.727 -22.484 2.213 1 94.38 110 LYS A CA 1
ATOM 867 C C . LYS A 1 110 ? 6.586 -23.5 2.223 1 94.38 110 LYS A C 1
ATOM 869 O O . LYS A 1 110 ? 6.531 -24.375 3.092 1 94.38 110 LYS A O 1
ATOM 874 N N . LYS A 1 111 ? 5.68 -23.391 1.302 1 93.88 111 LYS A N 1
ATOM 875 C CA . LYS A 1 111 ? 4.582 -24.344 1.112 1 93.88 111 LYS A CA 1
ATOM 876 C C . LYS A 1 111 ? 4.574 -24.906 -0.308 1 93.88 111 LYS A C 1
ATOM 878 O O . LYS A 1 111 ? 5.055 -24.25 -1.238 1 93.88 111 LYS A O 1
ATOM 883 N N . LYS A 1 112 ? 4.039 -26.109 -0.368 1 94.38 112 LYS A N 1
ATOM 884 C CA . LYS A 1 112 ? 3.785 -26.656 -1.697 1 94.38 112 LYS A CA 1
ATOM 885 C C . LYS A 1 112 ? 2.801 -25.781 -2.473 1 94.38 112 LYS A C 1
ATOM 887 O O . LYS A 1 112 ? 1.963 -25.094 -1.878 1 94.38 112 LYS A O 1
ATOM 892 N N . PHE A 1 113 ? 2.889 -25.906 -3.766 1 94.62 113 PHE A N 1
ATOM 893 C CA . PHE A 1 113 ? 2.156 -25 -4.641 1 94.62 113 PHE A CA 1
ATOM 894 C C . PHE A 1 113 ? 0.665 -25.031 -4.328 1 94.62 113 PHE A C 1
ATOM 896 O O . PHE A 1 113 ? 0.016 -23.984 -4.258 1 94.62 113 PHE A O 1
ATOM 903 N N . PRO A 1 114 ? 0.013 -26.188 -4.082 1 93.25 114 PRO A N 1
ATOM 904 C CA . PRO A 1 114 ? -1.418 -26.141 -3.771 1 93.25 114 PRO A CA 1
ATOM 905 C C . PRO A 1 114 ? -1.729 -25.281 -2.549 1 93.25 114 PRO A C 1
ATOM 907 O O . PRO A 1 114 ? -2.705 -24.531 -2.553 1 93.25 114 PRO A O 1
ATOM 910 N N . ASP A 1 115 ? -0.91 -25.391 -1.566 1 93.62 115 ASP A N 1
ATOM 911 C CA . ASP A 1 115 ? -1.125 -24.594 -0.364 1 93.62 115 ASP A CA 1
ATOM 912 C C . ASP A 1 115 ? -0.803 -23.109 -0.618 1 93.62 115 ASP A C 1
ATOM 914 O O . ASP A 1 115 ? -1.484 -22.234 -0.102 1 93.62 115 ASP A O 1
ATOM 918 N N . PHE A 1 116 ? 0.309 -22.844 -1.328 1 95.69 116 PHE A N 1
ATOM 919 C CA . PHE A 1 116 ? 0.667 -21.5 -1.731 1 95.69 116 PHE A CA 1
ATOM 920 C C . PHE A 1 116 ? -0.49 -20.828 -2.459 1 95.69 116 PHE A C 1
ATOM 922 O O . PHE A 1 116 ? -0.873 -19.703 -2.123 1 95.69 116 PHE A O 1
ATOM 929 N N . LEU A 1 117 ? -1.011 -21.578 -3.418 1 94.12 117 LEU A N 1
ATOM 930 C CA . LEU A 1 117 ? -2.119 -21.047 -4.211 1 94.12 117 LEU A CA 1
ATOM 931 C C . LEU A 1 117 ? -3.318 -20.734 -3.326 1 94.12 117 LEU A C 1
ATOM 933 O O . LEU A 1 117 ? -3.945 -19.688 -3.48 1 94.12 117 LEU A O 1
ATOM 937 N N . HIS A 1 118 ? -3.621 -21.594 -2.389 1 91.44 118 HIS A N 1
ATOM 938 C CA . HIS A 1 118 ? -4.73 -21.406 -1.457 1 91.44 118 HIS A CA 1
ATOM 939 C C . HIS A 1 118 ? -4.527 -20.156 -0.605 1 91.44 118 HIS A C 1
ATOM 941 O O . HIS A 1 118 ? -5.441 -19.344 -0.469 1 91.44 118 HIS A O 1
ATOM 947 N N . GLU A 1 119 ? -3.35 -20.016 -0.046 1 90.81 119 GLU A N 1
ATOM 948 C CA . GLU A 1 119 ? -3.068 -18.875 0.821 1 90.81 119 GLU A CA 1
ATOM 949 C C . GLU A 1 119 ? -3.07 -17.562 0.032 1 90.81 119 GLU A C 1
ATOM 951 O O . GLU A 1 119 ? -3.568 -16.547 0.513 1 90.81 119 GLU A O 1
ATOM 956 N N . LEU A 1 120 ? -2.486 -17.562 -1.185 1 92.94 120 LEU A N 1
ATOM 957 C CA . LEU A 1 120 ? -2.506 -16.375 -2.031 1 92.94 120 LEU A CA 1
ATOM 958 C C . LEU A 1 120 ? -3.936 -15.969 -2.377 1 92.94 120 LEU A C 1
ATOM 960 O O . LEU A 1 120 ? -4.297 -14.797 -2.299 1 92.94 120 LEU A O 1
ATOM 964 N N . THR A 1 121 ? -4.742 -16.969 -2.738 1 89.88 121 THR A N 1
ATOM 965 C CA . THR A 1 121 ? -6.133 -16.688 -3.074 1 89.88 121 THR A CA 1
ATOM 966 C C . THR A 1 121 ? -6.871 -16.094 -1.881 1 89.88 121 THR A C 1
ATOM 968 O O . THR A 1 121 ? -7.625 -15.125 -2.031 1 89.88 121 THR A O 1
ATOM 971 N N . ASN A 1 122 ? -6.602 -16.656 -0.74 1 84.31 122 ASN A N 1
ATOM 972 C CA . ASN A 1 122 ? -7.215 -16.109 0.471 1 84.31 122 ASN A CA 1
ATOM 973 C C . ASN A 1 122 ? -6.797 -14.664 0.714 1 84.31 122 ASN A C 1
ATOM 975 O O . ASN A 1 122 ? -7.617 -13.844 1.12 1 84.31 122 ASN A O 1
ATOM 979 N N . PHE A 1 123 ? -5.582 -14.414 0.512 1 86.62 123 PHE A N 1
ATOM 980 C CA . PHE A 1 123 ? -5.051 -13.07 0.691 1 86.62 123 PHE A CA 1
ATOM 981 C C . PHE A 1 123 ? -5.711 -12.094 -0.277 1 86.62 123 PHE A C 1
ATOM 983 O O . PHE A 1 123 ? -6.125 -11 0.118 1 86.62 123 PHE A O 1
ATOM 990 N N . VAL A 1 124 ? -5.816 -12.477 -1.558 1 83.06 124 VAL A N 1
ATOM 991 C CA . VAL A 1 124 ? -6.43 -11.625 -2.568 1 83.06 124 VAL A CA 1
ATOM 992 C C . VAL A 1 124 ? -7.895 -11.367 -2.209 1 83.06 124 VAL A C 1
ATOM 994 O O . VAL A 1 124 ? -8.383 -10.242 -2.346 1 83.06 124 VAL A O 1
ATOM 997 N N . ARG A 1 125 ? -8.586 -12.375 -1.775 1 81.06 125 ARG A N 1
ATOM 998 C CA . ARG A 1 125 ? -9.977 -12.211 -1.356 1 81.06 125 ARG A CA 1
ATOM 999 C C . ARG A 1 125 ? -10.078 -11.266 -0.167 1 81.06 125 ARG A C 1
ATOM 1001 O O . ARG A 1 125 ? -11.031 -10.492 -0.064 1 81.06 125 ARG A O 1
ATOM 1008 N N . TYR A 1 126 ? -9.117 -11.391 0.668 1 75 126 TYR A N 1
ATOM 1009 C CA . TYR A 1 126 ? -9.055 -10.477 1.803 1 75 126 TYR A CA 1
ATOM 1010 C C . TYR A 1 126 ? -8.93 -9.031 1.331 1 75 126 TYR A C 1
ATOM 1012 O O . TYR A 1 126 ? -9.539 -8.133 1.908 1 75 126 TYR A O 1
ATOM 1020 N N . LEU A 1 127 ? -8.148 -8.789 0.259 1 74.81 127 LEU A N 1
ATOM 1021 C CA . LEU A 1 127 ? -7.93 -7.441 -0.254 1 74.81 127 LEU A CA 1
ATOM 1022 C C . LEU A 1 127 ? -9.211 -6.871 -0.859 1 74.81 127 LEU A C 1
ATOM 1024 O O . LEU A 1 127 ? -9.312 -5.66 -1.071 1 74.81 127 LEU A O 1
ATOM 1028 N N . GLN A 1 128 ? -10.188 -7.758 -1.227 1 69 128 GLN A N 1
ATOM 1029 C CA . GLN A 1 128 ? -11.438 -7.316 -1.84 1 69 128 GLN A CA 1
ATOM 1030 C C . GLN A 1 128 ? -12.375 -6.715 -0.799 1 69 128 GLN A C 1
ATOM 1032 O O . GLN A 1 128 ? -13.359 -6.055 -1.148 1 69 128 GLN A O 1
ATOM 1037 N N . LYS A 1 129 ? -12.141 -6.996 0.276 1 58.16 129 LYS A N 1
ATOM 1038 C CA . LYS A 1 129 ? -13.031 -6.566 1.354 1 58.16 129 LYS A CA 1
ATOM 1039 C C . LYS A 1 129 ? -12.672 -5.16 1.83 1 58.16 129 LYS A C 1
ATOM 1041 O O . LYS A 1 129 ? -11.531 -4.723 1.694 1 58.16 129 LYS A O 1
ATOM 1046 N N . MET B 1 1 ? -38.875 8.57 -0.433 1 21.38 1 MET B N 1
ATOM 1047 C CA . MET B 1 1 ? -37.938 8.867 0.647 1 21.38 1 MET B CA 1
ATOM 1048 C C . MET B 1 1 ? -36.625 8.086 0.46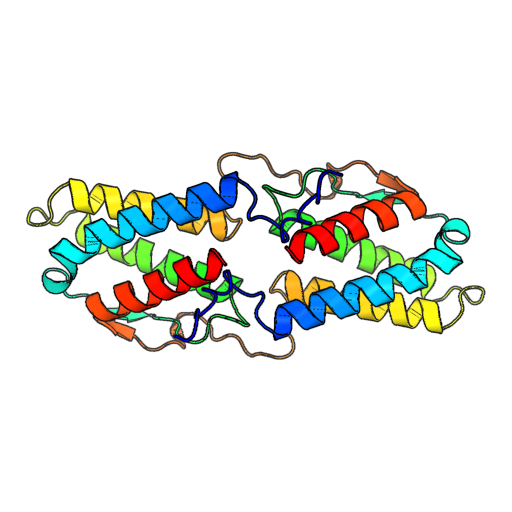7 1 21.38 1 MET B C 1
ATOM 1050 O O . MET B 1 1 ? -36.625 6.863 0.571 1 21.38 1 MET B O 1
ATOM 1054 N N . LEU B 1 2 ? -35.656 8.438 -0.339 1 22.22 2 LEU B N 1
ATOM 1055 C CA . LEU B 1 2 ? -34.688 7.715 -1.138 1 22.22 2 LEU B CA 1
ATOM 1056 C C . LEU B 1 2 ? -33.469 7.32 -0.29 1 22.22 2 LEU B C 1
ATOM 1058 O O . LEU B 1 2 ? -32.812 8.18 0.314 1 22.22 2 LEU B O 1
ATOM 1062 N N . MET B 1 3 ? -33.562 6.203 0.456 1 21.19 3 MET B N 1
ATOM 1063 C CA . MET B 1 3 ? -32.656 5.629 1.442 1 21.19 3 MET B CA 1
ATOM 1064 C C . MET B 1 3 ? -31.219 5.57 0.898 1 21.19 3 MET B C 1
ATOM 1066 O O . MET B 1 3 ? -30.953 4.867 -0.076 1 21.19 3 MET B O 1
ATOM 1070 N N . THR B 1 4 ? -30.578 6.664 0.714 1 23.69 4 THR B N 1
ATOM 1071 C CA . THR B 1 4 ? -29.25 6.789 0.141 1 23.69 4 THR B CA 1
ATOM 1072 C C . THR B 1 4 ? -28.25 5.91 0.894 1 23.69 4 THR B C 1
ATOM 1074 O O . THR B 1 4 ? -28.156 5.988 2.119 1 23.69 4 THR B O 1
ATOM 1077 N N . THR B 1 5 ? -28.219 4.617 0.707 1 25.92 5 THR B N 1
ATOM 1078 C CA . THR B 1 5 ? -27.312 3.584 1.201 1 25.92 5 THR B CA 1
ATOM 1079 C C . THR B 1 5 ? -25.875 4.07 1.176 1 25.92 5 THR B C 1
ATOM 1081 O O . THR B 1 5 ? -25.422 4.664 0.191 1 25.92 5 THR B O 1
ATOM 1084 N N . ALA B 1 6 ? -25.391 4.703 2.166 1 27.52 6 ALA B N 1
ATOM 1085 C CA . ALA B 1 6 ? -24.047 5.176 2.477 1 27.52 6 ALA B CA 1
ATOM 1086 C C . ALA B 1 6 ? -23 4.129 2.109 1 27.52 6 ALA B C 1
ATOM 1088 O O . ALA B 1 6 ? -22.906 3.076 2.746 1 27.52 6 ALA B O 1
ATOM 1089 N N . TYR B 1 7 ? -22.75 3.799 0.819 1 27.48 7 TYR B N 1
ATOM 1090 C CA . TYR B 1 7 ? -21.891 2.787 0.208 1 27.48 7 TYR B CA 1
ATOM 1091 C C . TYR B 1 7 ? -20.484 2.85 0.778 1 27.48 7 TYR B C 1
ATOM 1093 O O . TYR B 1 7 ? -19.922 3.936 0.971 1 27.48 7 TYR B O 1
ATOM 1101 N N . GLY B 1 8 ? -19.922 2.137 1.736 1 30.23 8 GLY B N 1
ATOM 1102 C CA . GLY B 1 8 ? -18.625 1.811 2.318 1 30.23 8 GLY B CA 1
ATOM 1103 C C . GLY B 1 8 ? -17.469 2.139 1.405 1 30.23 8 GLY B C 1
ATOM 1104 O O . GLY B 1 8 ? -17.656 2.387 0.212 1 30.23 8 GLY B O 1
ATOM 1105 N N . ALA B 1 9 ? -16.266 2.672 1.871 1 36.12 9 ALA B N 1
ATOM 1106 C CA . ALA B 1 9 ? -15.117 3.076 1.05 1 36.12 9 ALA B CA 1
ATOM 1107 C C . ALA B 1 9 ? -14.906 2.1 -0.103 1 36.12 9 ALA B C 1
ATOM 1109 O O . ALA B 1 9 ? -14.594 0.927 0.119 1 36.12 9 ALA B O 1
ATOM 1110 N N . SER B 1 10 ? -15.406 2.09 -1.117 1 38.97 10 SER B N 1
ATOM 1111 C CA . SER B 1 10 ? -15.57 1.289 -2.324 1 38.97 10 SER B CA 1
ATOM 1112 C C . SER B 1 10 ? -14.25 1.15 -3.078 1 38.97 10 SER B C 1
ATOM 1114 O O . SER B 1 10 ? -13.5 2.119 -3.211 1 38.97 10 SER B O 1
ATOM 1116 N N . LEU B 1 11 ? -13.375 -0.042 -2.965 1 47.56 11 LEU B N 1
ATOM 1117 C CA . LEU B 1 11 ? -12.336 -0.396 -3.924 1 47.56 11 LEU B CA 1
ATOM 1118 C C . LEU B 1 11 ? -12.516 0.376 -5.227 1 47.56 11 LEU B C 1
ATOM 1120 O O . LEU B 1 11 ? -13.625 0.462 -5.758 1 47.56 11 LEU B O 1
ATOM 1124 N N . SER B 1 12 ? -11.523 1.409 -5.297 1 54.78 12 SER B N 1
ATOM 1125 C CA . SER B 1 12 ? -11.648 1.995 -6.629 1 54.78 12 SER B CA 1
ATOM 1126 C C . SER B 1 12 ? -12.086 0.954 -7.648 1 54.78 12 SER B C 1
ATOM 1128 O O . SER B 1 12 ? -11.773 -0.23 -7.516 1 54.78 12 SER B O 1
ATOM 1130 N N . SER B 1 13 ? -12.891 1.388 -8.375 1 61.03 13 SER B N 1
ATOM 1131 C CA . SER B 1 13 ? -13.398 0.513 -9.422 1 61.03 13 SER B CA 1
ATOM 1132 C C . SER B 1 13 ? -12.266 -0.232 -10.125 1 61.03 13 SER B C 1
ATOM 1134 O O . SER B 1 13 ? -12.383 -1.427 -10.398 1 61.03 13 SER B O 1
ATOM 1136 N N . GLU B 1 14 ? -11.094 0.457 -10.281 1 66.06 14 GLU B N 1
ATOM 1137 C CA . GLU B 1 14 ? -9.969 -0.173 -10.961 1 66.06 14 GLU B CA 1
ATOM 1138 C C . GLU B 1 14 ? -9.328 -1.25 -10.086 1 66.06 14 GLU B C 1
ATOM 1140 O O . GLU B 1 14 ? -9 -2.334 -10.57 1 66.06 14 GLU B O 1
ATOM 1145 N N . LYS B 1 15 ? -9.117 -0.951 -8.883 1 66.06 15 LYS B N 1
ATOM 1146 C CA . LYS B 1 15 ? -8.562 -1.939 -7.965 1 66.06 15 LYS B CA 1
ATOM 1147 C C . LYS B 1 15 ? -9.492 -3.139 -7.816 1 66.06 15 LYS B C 1
ATOM 1149 O O . LYS B 1 15 ? -9.039 -4.285 -7.801 1 66.06 15 LYS B O 1
ATOM 1154 N N . TRP B 1 16 ? -10.75 -2.773 -7.848 1 71.5 16 TRP B N 1
ATOM 1155 C CA . TRP B 1 16 ? -11.734 -3.85 -7.734 1 71.5 16 TRP B CA 1
ATOM 1156 C C . TRP B 1 16 ? -11.664 -4.777 -8.945 1 71.5 16 TRP B C 1
ATOM 1158 O O . TRP B 1 16 ? -11.688 -6 -8.797 1 71.5 16 TRP B O 1
ATOM 1168 N N . LYS B 1 17 ? -11.594 -4.273 -10.07 1 75.69 17 LYS B N 1
ATOM 1169 C CA . LYS B 1 17 ? -11.477 -5.07 -11.289 1 75.69 17 LYS B CA 1
ATOM 1170 C C . LYS B 1 17 ? -10.203 -5.906 -11.281 1 75.69 17 LYS B C 1
ATOM 1172 O O . LYS B 1 17 ? -10.219 -7.082 -11.664 1 75.69 17 LYS B O 1
ATOM 1177 N N . THR B 1 18 ? -9.055 -5.27 -10.789 1 81.12 18 THR B N 1
ATOM 1178 C CA . THR B 1 18 ? -7.781 -5.973 -10.703 1 81.12 18 THR B CA 1
ATOM 1179 C C . THR B 1 18 ? -7.898 -7.188 -9.781 1 81.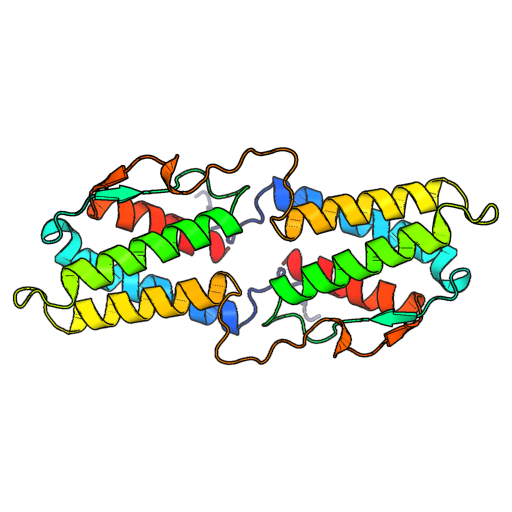12 18 THR B C 1
ATOM 1181 O O . THR B 1 18 ? -7.461 -8.281 -10.133 1 81.12 18 THR B O 1
ATOM 1184 N N . LEU B 1 19 ? -8.555 -6.988 -8.719 1 82 19 LEU B N 1
ATOM 1185 C CA . LEU B 1 19 ? -8.703 -8.062 -7.746 1 82 19 LEU B CA 1
ATOM 1186 C C . LEU B 1 19 ? -9.594 -9.172 -8.297 1 82 19 LEU B C 1
ATOM 1188 O O . LEU B 1 19 ? -9.328 -10.359 -8.078 1 82 19 LEU B O 1
ATOM 1192 N N . GLN B 1 20 ? -10.617 -8.805 -9.055 1 81.12 20 GLN B N 1
ATOM 1193 C CA . GLN B 1 20 ? -11.508 -9.789 -9.656 1 81.12 20 GLN B CA 1
ATOM 1194 C C . GLN B 1 20 ? -10.781 -10.633 -10.703 1 81.12 20 GLN B C 1
ATOM 1196 O O . GLN B 1 20 ? -10.922 -11.859 -10.727 1 81.12 20 GLN B O 1
ATOM 1201 N N . THR B 1 21 ? -10.062 -9.945 -11.516 1 88.12 21 THR B N 1
ATOM 1202 C CA . THR B 1 21 ? -9.344 -10.672 -12.555 1 88.12 21 THR B CA 1
ATOM 1203 C C . THR B 1 21 ? -8.266 -11.57 -11.945 1 88.12 21 THR B C 1
ATOM 1205 O O . THR B 1 21 ? -8.016 -12.664 -12.438 1 88.12 21 THR B O 1
ATOM 1208 N N . LEU B 1 22 ? -7.688 -11.086 -10.906 1 90.69 22 LEU B N 1
ATOM 1209 C CA . LEU B 1 22 ? -6.695 -11.875 -10.188 1 90.69 22 LEU B CA 1
ATOM 1210 C C . LEU B 1 22 ? -7.309 -13.172 -9.656 1 90.69 22 LEU B C 1
ATOM 1212 O O . LEU B 1 22 ? -6.734 -14.25 -9.828 1 90.69 22 LEU B O 1
ATOM 1216 N N . ILE B 1 23 ? -8.422 -13.086 -9.094 1 88.44 23 ILE B N 1
ATOM 1217 C CA . ILE B 1 23 ? -9.094 -14.258 -8.531 1 88.44 23 ILE B CA 1
ATOM 1218 C C . ILE B 1 23 ? -9.422 -15.25 -9.648 1 88.44 23 ILE B C 1
ATOM 1220 O O . ILE B 1 23 ? -9.234 -16.453 -9.484 1 88.44 23 ILE B O 1
ATOM 1224 N N . LYS B 1 24 ? -9.883 -14.766 -10.758 1 89.56 24 LYS B N 1
ATOM 1225 C CA . LYS B 1 24 ? -10.211 -15.633 -11.883 1 89.56 24 LYS B CA 1
ATOM 1226 C C . LYS B 1 24 ? -8.977 -16.391 -12.359 1 89.56 24 LYS B C 1
ATOM 1228 O O . LYS B 1 24 ? -9.055 -17.594 -12.625 1 89.56 24 LYS B O 1
ATOM 1233 N N . ASP B 1 25 ? -7.852 -15.742 -12.492 1 94.75 25 ASP B N 1
ATOM 1234 C CA . ASP B 1 25 ? -6.629 -16.406 -12.945 1 94.75 25 ASP B CA 1
ATOM 1235 C C . ASP B 1 25 ? -6.137 -17.406 -11.914 1 94.75 25 ASP B C 1
ATOM 1237 O O . ASP B 1 25 ? -5.598 -18.453 -12.273 1 94.75 25 ASP B O 1
ATOM 1241 N N . LEU B 1 26 ? -6.328 -17.078 -10.648 1 94.81 26 LEU B N 1
ATOM 1242 C CA . LEU B 1 26 ? -5.961 -18.016 -9.594 1 94.81 26 LEU B CA 1
ATOM 1243 C C . LEU B 1 26 ? -6.828 -19.266 -9.656 1 94.81 26 LEU B C 1
ATOM 1245 O O . LEU B 1 26 ? -6.34 -20.375 -9.453 1 94.81 26 LEU B O 1
ATOM 1249 N N . GLU B 1 27 ? -8.062 -19.141 -10 1 89.62 27 GLU B N 1
ATOM 1250 C CA . GLU B 1 27 ? -8.977 -20.266 -10.164 1 89.62 27 GLU B CA 1
ATOM 1251 C C . GLU B 1 27 ? -8.547 -21.156 -11.328 1 89.62 27 GLU B C 1
ATOM 1253 O O . GLU B 1 27 ? -8.672 -22.375 -11.258 1 89.62 27 GLU B O 1
ATOM 1258 N N . ILE B 1 28 ? -8.094 -20.594 -12.398 1 94.19 28 ILE B N 1
ATOM 1259 C CA . ILE B 1 28 ? -7.578 -21.359 -13.523 1 94.19 28 ILE B CA 1
ATOM 1260 C C . ILE B 1 28 ? -6.426 -22.25 -13.07 1 94.19 28 ILE B C 1
ATOM 1262 O O . ILE B 1 28 ? -6.336 -23.422 -13.461 1 94.19 28 ILE B O 1
ATOM 1266 N N . LEU B 1 29 ? -5.566 -21.734 -12.156 1 95.25 29 LEU B N 1
ATOM 1267 C CA . LEU B 1 29 ? -4.391 -22.484 -11.711 1 95.25 29 LEU B CA 1
ATOM 1268 C C . LEU B 1 29 ? -4.793 -23.625 -10.797 1 95.25 29 LEU B C 1
ATOM 1270 O O . LEU B 1 29 ? -4.031 -24.578 -10.625 1 95.25 29 LEU B O 1
ATOM 1274 N N . GLU B 1 30 ? -5.973 -23.547 -10.211 1 90.12 30 GLU B N 1
ATOM 1275 C CA . GLU B 1 30 ? -6.473 -24.641 -9.383 1 90.12 30 GLU B CA 1
ATOM 1276 C C . GLU B 1 30 ? -6.539 -25.938 -10.172 1 90.12 30 GLU B C 1
ATOM 1278 O O . GLU B 1 30 ? -6.367 -27.016 -9.602 1 90.12 30 GLU B O 1
ATOM 1283 N N . ASN B 1 31 ? -6.621 -25.828 -11.43 1 91.62 31 ASN B N 1
ATOM 1284 C CA . ASN B 1 31 ? -6.812 -27 -12.266 1 91.62 31 ASN B CA 1
ATOM 1285 C C . ASN B 1 31 ? -5.504 -27.766 -12.469 1 91.62 31 ASN B C 1
ATOM 1287 O O . ASN B 1 31 ? -5.52 -28.938 -12.844 1 91.62 31 ASN B O 1
ATOM 1291 N N . ILE B 1 32 ? -4.449 -27.219 -12.273 1 93.12 32 ILE B N 1
ATOM 1292 C CA . ILE B 1 32 ? -3.182 -27.891 -12.508 1 93.12 32 ILE B CA 1
ATOM 1293 C C . ILE B 1 32 ? -2.336 -27.859 -11.234 1 93.12 32 ILE B C 1
ATOM 1295 O O . ILE B 1 32 ? -1.131 -28.125 -11.281 1 93.12 32 ILE B O 1
ATOM 1299 N N . LYS B 1 33 ? -2.885 -27.422 -10.086 1 93.38 33 LYS B N 1
ATOM 1300 C CA . LYS B 1 33 ? -2.117 -27.156 -8.875 1 93.38 33 LYS B CA 1
ATOM 1301 C C . LYS B 1 33 ? -1.314 -28.391 -8.461 1 93.38 33 LYS B C 1
ATOM 1303 O O . LYS B 1 33 ? -0.212 -28.266 -7.922 1 93.38 33 LYS B O 1
ATOM 1308 N N . ASN B 1 34 ? -1.751 -29.594 -8.82 1 92.12 34 ASN B N 1
ATOM 1309 C CA . ASN B 1 34 ? -1.087 -30.812 -8.406 1 92.12 34 ASN B CA 1
ATOM 1310 C C . ASN B 1 34 ? 0.008 -31.219 -9.383 1 92.12 34 ASN B C 1
ATOM 1312 O O . ASN B 1 34 ? 0.785 -32.156 -9.109 1 92.12 34 ASN B O 1
ATOM 1316 N N . LYS B 1 35 ? 0.074 -30.594 -10.508 1 92.31 35 LYS B N 1
ATOM 1317 C CA . LYS B 1 35 ? 1.113 -30.875 -11.5 1 92.31 35 LYS B CA 1
ATOM 1318 C C . LYS B 1 35 ? 2.348 -30.016 -11.25 1 92.31 35 LYS B C 1
ATOM 1320 O O . LYS B 1 35 ? 3.398 -30.234 -11.852 1 92.31 35 LYS B O 1
ATOM 1325 N N . ILE B 1 36 ? 2.182 -29.047 -10.492 1 92.06 36 ILE B N 1
ATOM 1326 C CA . ILE B 1 36 ? 3.275 -28.141 -10.156 1 92.06 36 ILE B CA 1
ATOM 1327 C C . ILE B 1 36 ? 3.928 -28.578 -8.844 1 92.06 36 ILE B C 1
ATOM 1329 O O . ILE B 1 36 ? 3.281 -28.594 -7.793 1 92.06 36 ILE B O 1
ATOM 1333 N N . HIS B 1 37 ? 5.125 -28.953 -8.953 1 92.31 37 HIS B N 1
ATOM 1334 C CA . HIS B 1 37 ? 5.84 -29.453 -7.789 1 92.31 37 HIS B CA 1
ATOM 1335 C C . HIS B 1 37 ? 6.898 -28.469 -7.316 1 92.31 37 HIS B C 1
ATOM 1337 O O . HIS B 1 37 ? 8.094 -28.766 -7.352 1 92.31 37 HIS B O 1
ATOM 1343 N N . LEU B 1 38 ? 6.504 -27.297 -6.887 1 92.31 38 LEU B N 1
ATOM 1344 C CA . LEU B 1 38 ? 7.34 -26.234 -6.355 1 92.31 38 LEU B CA 1
ATOM 1345 C C . LEU B 1 38 ? 6.953 -25.891 -4.918 1 92.31 38 LEU B C 1
ATOM 1347 O O . LEU B 1 38 ? 5.805 -26.094 -4.52 1 92.31 38 LEU B O 1
ATOM 1351 N N . GLU B 1 39 ? 7.91 -25.516 -4.164 1 95 39 GLU B N 1
ATOM 1352 C CA . GLU B 1 39 ? 7.688 -24.891 -2.861 1 95 39 GLU B CA 1
ATOM 1353 C C . GLU B 1 39 ? 8.023 -23.406 -2.891 1 95 39 GLU B C 1
ATOM 1355 O O . GLU B 1 39 ? 9.086 -23.016 -3.387 1 95 39 GLU B O 1
ATOM 1360 N N . LEU B 1 40 ? 7.172 -22.547 -2.398 1 93.69 40 LEU B N 1
ATOM 1361 C CA . LEU B 1 40 ? 7.305 -21.094 -2.459 1 93.69 40 LEU B CA 1
ATOM 1362 C C . LEU B 1 40 ? 7.09 -20.469 -1.083 1 93.69 40 LEU B C 1
ATOM 1364 O O . LEU B 1 40 ? 6.285 -20.969 -0.291 1 93.69 40 LEU B O 1
ATOM 1368 N N . TYR B 1 41 ? 7.863 -19.391 -0.765 1 91.75 41 TYR B N 1
ATOM 1369 C CA . TYR B 1 41 ? 7.594 -18.641 0.459 1 91.75 41 TYR B CA 1
ATOM 1370 C C . TYR B 1 41 ? 6.145 -18.172 0.503 1 91.75 41 TYR B C 1
ATOM 1372 O O . TYR B 1 41 ? 5.66 -17.547 -0.445 1 91.75 41 TYR B O 1
ATOM 1380 N N . THR B 1 42 ? 5.441 -18.484 1.659 1 92.69 42 THR B N 1
ATOM 1381 C CA . THR B 1 42 ? 4 -18.25 1.747 1 92.69 42 THR B CA 1
ATOM 1382 C C . THR B 1 42 ? 3.65 -17.453 2.998 1 92.69 42 THR B C 1
ATOM 1384 O O . THR B 1 42 ? 3.467 -18.031 4.074 1 92.69 42 THR B O 1
ATOM 1387 N N . PRO B 1 43 ? 3.564 -16.141 2.811 1 87.25 43 PRO B N 1
ATOM 1388 C CA . PRO B 1 43 ? 3.074 -15.383 3.961 1 87.25 43 PRO B CA 1
ATOM 1389 C C . PRO B 1 43 ? 1.672 -15.797 4.395 1 87.25 43 PRO B C 1
ATOM 1391 O O . PRO B 1 43 ? 0.798 -16.016 3.551 1 87.25 43 PRO B O 1
ATOM 1394 N N . THR B 1 44 ? 1.511 -15.992 5.699 1 78.75 44 THR B N 1
ATOM 1395 C CA . THR B 1 44 ? 0.212 -16.375 6.242 1 78.75 44 THR B CA 1
ATOM 1396 C C . THR B 1 44 ? -0.359 -15.258 7.109 1 78.75 44 THR B C 1
ATOM 1398 O O . THR B 1 44 ? -1.55 -15.258 7.426 1 78.75 44 THR B O 1
ATOM 1401 N N . GLU B 1 45 ? 0.457 -14.414 7.672 1 60.88 45 GLU B N 1
ATOM 1402 C CA . GLU B 1 45 ? 0.033 -13.25 8.445 1 60.88 45 GLU B CA 1
ATOM 1403 C C . GLU B 1 45 ? 0.005 -11.992 7.578 1 60.88 45 GLU B C 1
ATOM 1405 O O . GLU B 1 45 ? 1.054 -11.492 7.168 1 60.88 45 GLU B O 1
ATOM 1410 N N . THR B 1 46 ? -1.064 -11.516 7.168 1 59.47 46 THR B N 1
ATOM 1411 C CA . THR B 1 46 ? -1.082 -10.641 5.996 1 59.47 46 THR B CA 1
ATOM 1412 C C . THR B 1 46 ? -1.731 -9.305 6.332 1 59.47 46 THR B C 1
ATOM 1414 O O . THR B 1 46 ? -1.477 -8.297 5.66 1 59.47 46 THR B O 1
ATOM 1417 N N . GLN B 1 47 ? -2.264 -9.281 7.566 1 59.91 47 GLN B N 1
ATOM 1418 C CA . GLN B 1 47 ? -3.141 -8.125 7.754 1 59.91 47 GLN B CA 1
ATOM 1419 C C . GLN B 1 47 ? -2.338 -6.871 8.086 1 59.91 47 GLN B C 1
ATOM 1421 O O . GLN B 1 47 ? -2.656 -5.781 7.605 1 59.91 47 GLN B O 1
ATOM 1426 N N . GLU B 1 48 ? -1.286 -7.094 8.883 1 61.47 48 GLU B N 1
ATOM 1427 C CA . GLU B 1 48 ? -0.52 -5.922 9.305 1 61.47 48 GLU B CA 1
ATOM 1428 C C . GLU B 1 48 ? 0.631 -5.641 8.344 1 61.47 48 GLU B C 1
ATOM 1430 O O . GLU B 1 48 ? 1.23 -4.566 8.383 1 61.47 48 GLU B O 1
ATOM 1435 N N . CYS B 1 49 ? 0.795 -6.551 7.406 1 70.5 49 CYS B N 1
ATOM 1436 C CA . CYS B 1 49 ? 1.95 -6.457 6.52 1 70.5 49 CYS B CA 1
ATOM 1437 C C . CYS B 1 49 ? 1.536 -6.637 5.062 1 70.5 49 CYS B C 1
ATOM 1439 O O . CYS B 1 49 ? 2.18 -7.379 4.32 1 70.5 49 CYS B O 1
ATOM 1441 N N . THR B 1 50 ? 0.503 -5.879 4.691 1 75.62 50 THR B N 1
ATOM 1442 C CA . THR B 1 50 ? -0.113 -6.098 3.387 1 75.62 50 THR B CA 1
ATOM 1443 C C . THR B 1 50 ? 0.88 -5.812 2.264 1 75.62 50 THR B C 1
ATOM 1445 O O . THR B 1 50 ? 1.008 -6.602 1.325 1 75.62 50 THR B O 1
ATOM 1448 N N . GLN B 1 51 ? 1.585 -4.711 2.365 1 75 51 GLN B N 1
ATOM 1449 C CA . GLN B 1 51 ? 2.51 -4.344 1.298 1 75 51 GLN B CA 1
ATOM 1450 C C . GLN B 1 51 ? 3.652 -5.352 1.191 1 75 51 GLN B C 1
ATOM 1452 O O . GLN B 1 51 ? 4.008 -5.777 0.092 1 75 51 GLN B O 1
ATOM 1457 N N . GLN B 1 52 ? 4.148 -5.703 2.32 1 75.69 52 GLN B N 1
ATOM 1458 C CA . GLN B 1 52 ? 5.219 -6.691 2.32 1 75.69 52 GLN B CA 1
ATOM 1459 C C . GLN B 1 52 ? 4.715 -8.047 1.82 1 75.69 52 GLN B C 1
ATOM 1461 O O . GLN B 1 52 ? 5.434 -8.758 1.112 1 75.69 52 GLN B O 1
ATOM 1466 N N . THR B 1 53 ? 3.51 -8.375 2.256 1 83.38 53 THR B N 1
ATOM 1467 C CA . THR B 1 53 ? 2.902 -9.633 1.818 1 83.38 53 THR B CA 1
ATOM 1468 C C . THR B 1 53 ? 2.697 -9.633 0.306 1 83.38 53 THR B C 1
ATOM 1470 O O . THR B 1 53 ? 3.039 -10.602 -0.371 1 83.38 53 THR B O 1
ATOM 1473 N N . LEU B 1 54 ? 2.16 -8.516 -0.295 1 85.38 54 LEU B N 1
ATOM 1474 C CA . LEU B 1 54 ? 1.987 -8.375 -1.737 1 85.38 54 LEU B CA 1
ATOM 1475 C C . LEU B 1 54 ? 3.318 -8.547 -2.463 1 85.38 54 LEU B C 1
ATOM 1477 O O . LEU B 1 54 ? 3.396 -9.273 -3.461 1 85.38 54 LEU B O 1
ATOM 1481 N N . GLN B 1 55 ? 4.301 -7.926 -1.88 1 82.69 55 GLN B N 1
ATOM 1482 C CA . GLN B 1 55 ? 5.613 -7.992 -2.508 1 82.69 55 GLN B CA 1
ATOM 1483 C C . GLN B 1 55 ? 6.184 -9.406 -2.443 1 82.69 55 GLN B C 1
ATOM 1485 O O . GLN B 1 55 ? 6.844 -9.859 -3.381 1 82.69 55 GLN B O 1
ATOM 1490 N N . CYS B 1 56 ? 6.016 -10 -1.347 1 86.06 56 CYS B N 1
ATOM 1491 C CA . CYS B 1 56 ? 6.477 -11.375 -1.216 1 86.06 56 CYS B CA 1
ATOM 1492 C C . CYS B 1 56 ? 5.781 -12.281 -2.225 1 86.06 56 CYS B C 1
ATOM 1494 O O . CYS B 1 56 ? 6.438 -13.023 -2.959 1 86.06 56 CYS B O 1
ATOM 1496 N N . TYR B 1 57 ? 4.461 -12.188 -2.346 1 92.44 57 TYR B N 1
ATOM 1497 C CA . TYR B 1 57 ? 3.723 -13.008 -3.303 1 92.44 57 TYR B CA 1
ATOM 1498 C C . TYR B 1 57 ? 4.125 -12.664 -4.734 1 92.44 57 TYR B C 1
ATOM 1500 O O . TYR B 1 57 ? 4.223 -13.555 -5.586 1 92.44 57 TYR B O 1
ATOM 1508 N N . LEU B 1 58 ? 4.355 -11.414 -5.008 1 91.31 58 LEU B N 1
ATOM 1509 C CA . LEU B 1 58 ? 4.832 -11.031 -6.336 1 91.31 58 LEU B CA 1
ATOM 1510 C C . LEU B 1 58 ? 6.152 -11.719 -6.66 1 91.31 58 LEU B C 1
ATOM 1512 O O . LEU B 1 58 ? 6.309 -12.297 -7.738 1 91.31 58 LEU B O 1
ATOM 1516 N N . GLY B 1 59 ? 7.098 -11.648 -5.746 1 91.25 59 GLY B N 1
ATOM 1517 C CA . GLY B 1 59 ? 8.367 -12.32 -5.957 1 91.25 59 GLY B CA 1
ATOM 1518 C C . GLY B 1 59 ? 8.219 -13.812 -6.227 1 91.25 59 GLY B C 1
ATOM 1519 O O . GLY B 1 59 ? 8.867 -14.352 -7.125 1 91.25 59 GLY B O 1
ATOM 1520 N N . GLU B 1 60 ? 7.352 -14.461 -5.5 1 94.56 60 GLU B N 1
ATOM 1521 C CA . GLU B 1 60 ? 7.156 -15.906 -5.633 1 94.56 60 GLU B CA 1
ATOM 1522 C C . GLU B 1 60 ? 6.461 -16.25 -6.945 1 94.56 60 GLU B C 1
ATOM 1524 O O . GLU B 1 60 ? 6.738 -17.297 -7.547 1 94.56 60 GLU B O 1
ATOM 1529 N N . VAL B 1 61 ? 5.578 -15.398 -7.414 1 95.75 61 VAL B N 1
ATOM 1530 C CA . VAL B 1 61 ? 4.91 -15.617 -8.695 1 95.75 61 VAL B CA 1
ATOM 1531 C C . VAL B 1 61 ? 5.914 -15.445 -9.836 1 95.75 61 VAL B C 1
ATOM 1533 O O . VAL B 1 61 ? 5.848 -16.156 -10.836 1 95.75 61 VAL B O 1
ATOM 1536 N N . VAL B 1 62 ? 6.855 -14.523 -9.711 1 91.62 62 VAL B N 1
ATOM 1537 C CA . VAL B 1 62 ? 7.93 -14.383 -10.688 1 91.62 62 VAL B CA 1
ATOM 1538 C C . VAL B 1 62 ? 8.734 -15.68 -10.75 1 91.62 62 VAL B C 1
ATOM 1540 O O . VAL B 1 62 ? 9.078 -16.141 -11.844 1 91.62 62 VAL B O 1
ATOM 1543 N N . THR B 1 63 ? 9.023 -16.188 -9.602 1 92.44 63 THR B N 1
ATOM 1544 C CA . THR B 1 63 ? 9.695 -17.484 -9.547 1 92.44 63 THR B CA 1
ATOM 1545 C C . THR B 1 63 ? 8.859 -18.562 -10.234 1 92.44 63 THR B C 1
ATOM 1547 O O . THR B 1 63 ? 9.391 -19.344 -11.023 1 92.44 63 THR B O 1
ATOM 1550 N N . LEU B 1 64 ? 7.609 -18.703 -9.945 1 95.56 64 LEU B N 1
ATOM 1551 C CA . LEU B 1 64 ? 6.688 -19.641 -10.555 1 95.56 64 LEU B CA 1
ATOM 1552 C C . LEU B 1 64 ? 6.711 -19.516 -12.078 1 95.56 64 LEU B C 1
ATOM 1554 O O . LEU B 1 64 ? 6.789 -20.531 -12.781 1 95.56 64 LEU B O 1
ATOM 1558 N N . LYS B 1 65 ? 6.613 -18.328 -12.578 1 95.62 65 LYS B N 1
ATOM 1559 C CA . LYS B 1 65 ? 6.645 -18.062 -14.016 1 95.62 65 LYS B CA 1
ATOM 1560 C C . LYS B 1 65 ? 7.914 -18.609 -14.656 1 95.62 65 LYS B C 1
ATOM 1562 O O . LYS B 1 65 ? 7.855 -19.297 -15.68 1 95.62 65 LYS B O 1
ATOM 1567 N N . LYS B 1 66 ? 9.023 -18.359 -14.094 1 92.56 66 LYS B N 1
ATOM 1568 C CA . LYS B 1 66 ? 10.305 -18.812 -14.617 1 92.56 66 LYS B CA 1
ATOM 1569 C C . LYS B 1 66 ? 10.359 -20.328 -14.695 1 92.56 66 LYS B C 1
ATOM 1571 O O . LYS B 1 66 ? 10.922 -20.891 -15.641 1 92.56 66 LYS B O 1
ATOM 1576 N N . GLU B 1 67 ? 9.805 -21 -13.719 1 91.94 67 GLU B N 1
ATOM 1577 C CA . GLU B 1 67 ? 9.867 -22.453 -13.633 1 91.94 67 GLU B CA 1
ATOM 1578 C C . GLU B 1 67 ? 8.875 -23.109 -14.586 1 91.94 67 GLU B C 1
ATOM 1580 O O . GLU B 1 67 ? 9.039 -24.266 -14.969 1 91.94 67 GLU B O 1
ATOM 1585 N N . THR B 1 68 ? 7.859 -22.406 -14.977 1 93.06 68 THR B N 1
ATOM 1586 C CA . THR B 1 68 ? 6.785 -23.031 -15.734 1 93.06 68 THR B CA 1
ATOM 1587 C C . THR B 1 68 ? 6.793 -22.562 -17.188 1 93.06 68 THR B C 1
ATOM 1589 O O . THR B 1 68 ? 6.215 -23.219 -18.062 1 93.06 68 THR B O 1
ATOM 1592 N N . GLU B 1 69 ? 7.402 -21.5 -17.562 1 91 69 GLU B N 1
ATOM 1593 C CA . GLU B 1 69 ? 7.277 -20.875 -18.875 1 91 69 GLU B CA 1
ATOM 1594 C C . GLU B 1 69 ? 7.91 -21.734 -19.969 1 91 69 GLU B C 1
ATOM 1596 O O . GLU B 1 69 ? 7.457 -21.734 -21.109 1 91 69 GLU B O 1
ATOM 1601 N N . ASP B 1 70 ? 8.844 -22.594 -19.641 1 88.25 70 ASP B N 1
ATOM 1602 C CA . ASP B 1 70 ? 9.523 -23.422 -20.641 1 88.25 70 ASP B CA 1
ATOM 1603 C C . ASP B 1 70 ? 9.07 -24.875 -20.547 1 88.25 70 ASP B C 1
ATOM 1605 O O . ASP B 1 70 ? 9.578 -25.734 -21.266 1 88.25 70 ASP B O 1
ATOM 1609 N N . ASP B 1 71 ? 8.32 -25.125 -19.578 1 90.5 71 ASP B N 1
ATOM 1610 C CA . ASP B 1 71 ? 7.816 -26.5 -19.422 1 90.5 71 ASP B CA 1
ATOM 1611 C C . ASP B 1 71 ? 6.758 -26.812 -20.484 1 90.5 71 ASP B C 1
ATOM 1613 O O . ASP B 1 71 ? 5.641 -26.281 -20.422 1 90.5 71 ASP B O 1
ATOM 1617 N N . THR B 1 72 ? 7.047 -27.703 -21.422 1 90.62 72 THR B N 1
ATOM 1618 C CA . THR B 1 72 ? 6.184 -28.031 -22.547 1 90.62 72 THR B CA 1
ATOM 1619 C C . THR B 1 72 ? 4.961 -28.812 -22.078 1 90.62 72 THR B C 1
ATOM 1621 O O . THR B 1 72 ? 3.977 -28.938 -22.812 1 90.62 72 THR B O 1
ATOM 1624 N N . GLU B 1 73 ? 4.93 -29.391 -20.859 1 92.19 73 GLU B N 1
ATOM 1625 C CA . GLU B 1 73 ? 3.795 -30.141 -20.344 1 92.19 73 GLU B CA 1
ATOM 1626 C C . GLU B 1 73 ? 2.727 -29.203 -19.781 1 92.19 73 GLU B C 1
ATOM 1628 O O . GLU B 1 73 ? 1.585 -29.609 -19.562 1 92.19 73 GLU B O 1
ATOM 1633 N N . ILE B 1 74 ? 3.105 -27.953 -19.562 1 93.12 74 ILE B N 1
ATOM 1634 C CA . ILE B 1 74 ? 2.158 -26.969 -19.047 1 93.12 74 ILE B CA 1
ATOM 1635 C C . ILE B 1 74 ? 1.517 -26.203 -20.203 1 93.12 74 ILE B C 1
ATOM 1637 O O . ILE B 1 74 ? 2.209 -25.562 -20.984 1 93.12 74 ILE B O 1
ATOM 1641 N N . LYS B 1 75 ? 0.25 -26.344 -20.359 1 95.38 75 LYS B N 1
ATOM 1642 C CA . LYS B 1 75 ? -0.501 -25.719 -21.438 1 95.38 75 LYS B CA 1
ATOM 1643 C C . LYS B 1 75 ? -0.375 -24.203 -21.391 1 95.38 75 LYS B C 1
ATOM 1645 O O . LYS B 1 75 ? -0.227 -23.609 -20.328 1 95.38 75 LYS B O 1
ATOM 1650 N N . GLU B 1 76 ? -0.579 -23.562 -22.422 1 94.94 76 GLU B N 1
ATOM 1651 C CA . GLU B 1 76 ? -0.399 -22.125 -22.609 1 94.94 76 GLU B CA 1
ATOM 1652 C C . GLU B 1 76 ? -1.378 -21.328 -21.75 1 94.94 76 GLU B C 1
ATOM 1654 O O . GLU B 1 76 ? -1.047 -20.25 -21.266 1 94.94 76 GLU B O 1
ATOM 1659 N N . GLU 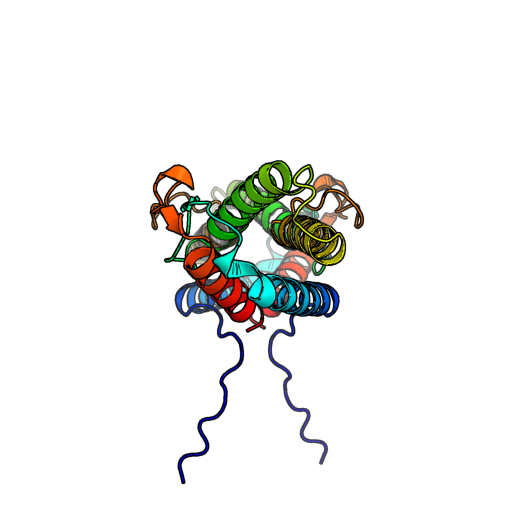B 1 77 ? -2.576 -21.812 -21.625 1 95.56 77 GLU B N 1
ATOM 1660 C CA . GLU B 1 77 ? -3.576 -21.109 -20.828 1 95.56 77 GLU B CA 1
ATOM 1661 C C . GLU B 1 77 ? -3.086 -20.875 -19.406 1 95.56 77 GLU B C 1
ATOM 1663 O O . GLU B 1 77 ? -3.379 -19.844 -18.797 1 95.56 77 GLU B O 1
ATOM 1668 N N . PHE B 1 78 ? -2.348 -21.812 -18.859 1 95.5 78 PHE B N 1
ATOM 1669 C CA . PHE B 1 78 ? -1.834 -21.703 -17.5 1 95.5 78 PHE B CA 1
ATOM 1670 C C . PHE B 1 78 ? -0.663 -20.719 -17.453 1 95.5 78 PHE B C 1
ATOM 1672 O O . PHE B 1 78 ? -0.547 -19.938 -16.516 1 95.5 78 PHE B O 1
ATOM 1679 N N . VAL B 1 79 ? 0.181 -20.734 -18.453 1 95.5 79 VAL B N 1
ATOM 1680 C CA . VAL B 1 79 ? 1.288 -19.781 -18.547 1 95.5 79 VAL B CA 1
ATOM 1681 C C . VAL B 1 79 ? 0.745 -18.359 -18.625 1 95.5 79 VAL B C 1
ATOM 1683 O O . VAL B 1 79 ? 1.238 -17.469 -17.922 1 95.5 79 VAL B O 1
ATOM 1686 N N . THR B 1 80 ? -0.289 -18.188 -19.406 1 96.12 80 THR B N 1
ATOM 1687 C CA . THR B 1 80 ? -0.932 -16.891 -19.547 1 96.12 80 THR B CA 1
ATOM 1688 C C . THR B 1 80 ? -1.541 -16.438 -18.234 1 96.12 80 TH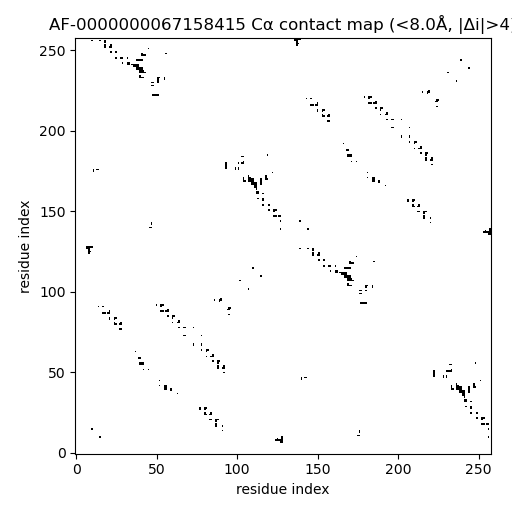R B C 1
ATOM 1690 O O . THR B 1 80 ? -1.431 -15.266 -17.859 1 96.12 80 THR B O 1
ATOM 1693 N N . ALA B 1 81 ? -2.201 -17.375 -17.531 1 95.81 81 ALA B N 1
ATOM 1694 C CA . ALA B 1 81 ? -2.787 -17.047 -16.234 1 95.81 81 ALA B CA 1
ATOM 1695 C C . ALA B 1 81 ? -1.717 -16.578 -15.25 1 95.81 81 ALA B C 1
ATOM 1697 O O . ALA B 1 81 ? -1.912 -15.594 -14.531 1 95.81 81 ALA B O 1
ATOM 1698 N N . ILE B 1 82 ? -0.579 -17.234 -15.188 1 96.75 82 ILE B N 1
ATOM 1699 C CA . ILE B 1 82 ? 0.515 -16.875 -14.289 1 96.75 82 ILE B CA 1
ATOM 1700 C C . ILE B 1 82 ? 1.034 -15.477 -14.633 1 96.75 82 ILE B C 1
ATOM 1702 O O . ILE B 1 82 ? 1.283 -14.664 -13.742 1 96.75 82 ILE B O 1
ATOM 1706 N N . GLN B 1 83 ? 1.174 -15.18 -15.883 1 95.5 83 GLN B N 1
ATOM 1707 C CA . GLN B 1 83 ? 1.614 -13.859 -16.328 1 95.5 83 GLN B CA 1
ATOM 1708 C C . GLN B 1 83 ? 0.629 -12.781 -15.898 1 95.5 83 GLN B C 1
ATOM 1710 O O . GLN B 1 83 ? 1.036 -11.695 -15.461 1 95.5 83 GLN B O 1
ATOM 1715 N N . ASN B 1 84 ? -0.647 -13.062 -16.109 1 93.88 84 ASN B N 1
ATOM 1716 C CA . ASN B 1 84 ? -1.685 -12.133 -15.688 1 93.88 84 ASN B CA 1
ATOM 1717 C C . ASN B 1 84 ? -1.629 -11.883 -14.18 1 93.88 84 ASN B C 1
ATOM 1719 O O . ASN B 1 84 ? -1.786 -10.75 -13.727 1 93.88 84 ASN B O 1
ATOM 1723 N N . ILE B 1 85 ? -1.482 -12.914 -13.375 1 94.88 85 ILE B N 1
ATOM 1724 C CA . ILE B 1 85 ? -1.385 -12.805 -11.93 1 94.88 85 ILE B CA 1
ATOM 1725 C C . ILE B 1 85 ? -0.204 -11.914 -11.555 1 94.88 85 ILE B C 1
ATOM 1727 O O . ILE B 1 85 ? -0.336 -11.023 -10.711 1 94.88 85 ILE B O 1
ATOM 1731 N N . GLU B 1 86 ? 0.962 -12.125 -12.164 1 93.56 86 GLU B N 1
ATOM 1732 C CA . GLU B 1 86 ? 2.137 -11.289 -11.922 1 93.56 86 GLU B CA 1
ATOM 1733 C C . GLU B 1 86 ? 1.828 -9.82 -12.18 1 93.56 86 GLU B C 1
ATOM 1735 O O . GLU B 1 86 ? 2.137 -8.961 -11.352 1 93.56 86 GLU B O 1
ATOM 1740 N N . LYS B 1 87 ? 1.26 -9.555 -13.32 1 88.81 87 LYS B N 1
ATOM 1741 C CA . LYS B 1 87 ? 0.94 -8.188 -13.711 1 88.81 87 LYS B CA 1
ATOM 1742 C C . LYS B 1 87 ? 0.001 -7.531 -12.703 1 88.81 87 LYS B C 1
ATOM 1744 O O . LYS B 1 87 ? 0.215 -6.387 -12.305 1 88.81 87 LYS B O 1
ATOM 1749 N N . ASN B 1 88 ? -1.04 -8.258 -12.312 1 85.38 88 ASN B N 1
ATOM 1750 C CA . ASN B 1 88 ? -2.027 -7.711 -11.391 1 85.38 88 ASN B CA 1
ATOM 1751 C C . ASN B 1 88 ? -1.434 -7.492 -10 1 85.38 88 ASN B C 1
ATOM 1753 O O . ASN B 1 88 ? -1.732 -6.492 -9.344 1 85.38 88 ASN B O 1
ATOM 1757 N N . LEU B 1 89 ? -0.575 -8.414 -9.477 1 85.88 89 LEU B N 1
ATOM 1758 C CA . LEU B 1 89 ? 0.109 -8.219 -8.203 1 85.88 89 LEU B CA 1
ATOM 1759 C C . LEU B 1 89 ? 1.031 -7.008 -8.266 1 85.88 89 LEU B C 1
ATOM 1761 O O . LEU B 1 89 ? 1.098 -6.223 -7.316 1 85.88 89 LEU B O 1
ATOM 1765 N N . LYS B 1 90 ? 1.777 -6.855 -9.391 1 82.88 90 LYS B N 1
ATOM 1766 C CA . LYS B 1 90 ? 2.619 -5.68 -9.586 1 82.88 90 LYS B CA 1
ATOM 1767 C C . LYS B 1 90 ? 1.805 -4.395 -9.469 1 82.88 90 LYS B C 1
ATOM 1769 O O . LYS B 1 90 ? 2.223 -3.449 -8.797 1 82.88 90 LYS B O 1
ATOM 1774 N N . SER B 1 91 ? 0.654 -4.41 -10.023 1 78 91 SER B N 1
ATOM 1775 C CA . SER B 1 91 ? -0.225 -3.246 -9.977 1 78 91 SER B CA 1
ATOM 1776 C C . SER B 1 91 ? -0.659 -2.943 -8.547 1 78 91 SER B C 1
ATOM 1778 O O . SER B 1 91 ? -0.761 -1.778 -8.156 1 78 91 SER B O 1
ATOM 1780 N N . LEU B 1 92 ? -0.983 -3.945 -7.805 1 75.44 92 LEU B N 1
ATOM 1781 C CA . LEU B 1 92 ? -1.465 -3.791 -6.434 1 75.44 92 LEU B CA 1
ATOM 1782 C C . LEU B 1 92 ? -0.351 -3.297 -5.52 1 75.44 92 LEU B C 1
ATOM 1784 O O . LEU B 1 92 ? -0.617 -2.635 -4.512 1 75.44 92 LEU B O 1
ATOM 1788 N N . THR B 1 93 ? 0.917 -3.82 -5.715 1 70.94 93 THR B N 1
ATOM 1789 C CA . THR B 1 93 ? 2.037 -3.375 -4.895 1 70.94 93 THR B CA 1
ATOM 1790 C C . THR B 1 93 ? 2.344 -1.902 -5.148 1 70.94 93 THR B C 1
ATOM 1792 O O . THR B 1 93 ? 3.023 -1.257 -4.348 1 70.94 93 THR B O 1
ATOM 1795 N N . GLY B 1 94 ? 1.555 -1.189 -5.93 1 57.34 94 GLY B N 1
ATOM 1796 C CA . GLY B 1 94 ? 1.887 0.169 -6.328 1 57.34 94 GLY B CA 1
ATOM 1797 C C . GLY B 1 94 ? 3.1 0.245 -7.238 1 57.34 94 GLY B C 1
ATOM 1798 O O . GLY B 1 94 ? 3.586 1.336 -7.543 1 57.34 94 GLY B O 1
ATOM 1799 N N . LEU B 1 95 ? 3.861 -0.845 -7.383 1 43.94 95 LEU B N 1
ATOM 1800 C CA . LEU B 1 95 ? 4.98 -0.87 -8.32 1 43.94 95 LEU B CA 1
ATOM 1801 C C . LEU B 1 95 ? 4.488 -0.777 -9.758 1 43.94 95 LEU B C 1
ATOM 1803 O O . LEU B 1 95 ? 5.262 -0.964 -10.695 1 43.94 95 LEU B O 1
ATOM 1807 N N . ASN B 1 96 ? 3.262 -1.022 -9.945 1 41.41 96 ASN B N 1
ATOM 1808 C CA . ASN B 1 96 ? 2.889 -0.818 -11.344 1 41.41 96 ASN B CA 1
ATOM 1809 C C . ASN B 1 96 ? 3.506 0.459 -11.906 1 41.41 96 ASN B C 1
ATOM 1811 O O . ASN B 1 96 ? 3.125 1.563 -11.516 1 41.41 96 ASN B O 1
ATOM 1815 N N . HIS B 1 97 ? 4.605 0.473 -12.023 1 38.59 97 HIS B N 1
ATOM 1816 C CA . HIS B 1 97 ? 5.227 1.379 -12.977 1 38.59 97 HIS B CA 1
ATOM 1817 C C . HIS B 1 97 ? 4.336 1.586 -14.203 1 38.59 97 HIS B C 1
ATOM 1819 O O . HIS B 1 97 ? 4.613 2.449 -15.039 1 38.59 97 HIS B O 1
ATOM 1825 N N . THR B 1 98 ? 3.77 0.475 -14.672 1 35.75 98 THR B N 1
ATOM 1826 C CA . THR B 1 98 ? 3.438 0.78 -16.062 1 35.75 98 THR B CA 1
ATOM 1827 C C . THR B 1 98 ? 2.486 1.971 -16.141 1 35.75 98 THR B C 1
ATOM 1829 O O . THR B 1 98 ? 2.676 2.871 -16.953 1 35.75 98 THR B O 1
ATOM 1832 N N . GLY B 1 99 ? 1.017 1.648 -16.203 1 38.81 99 GLY B N 1
ATOM 1833 C CA . GLY B 1 99 ? 0.228 2.666 -16.875 1 38.81 99 GLY B CA 1
ATOM 1834 C C . GLY B 1 99 ? 0.172 3.979 -16.109 1 38.81 99 GLY B C 1
ATOM 1835 O O . GLY B 1 99 ? 0.34 5.051 -16.703 1 38.81 99 GLY B O 1
ATOM 1836 N N . SER B 1 100 ? -0.598 4.156 -14.844 1 45.16 100 SER B N 1
ATOM 1837 C CA . SER B 1 100 ? -0.935 5.551 -14.586 1 45.16 100 SER B CA 1
ATOM 1838 C C . SER B 1 100 ? 0.239 6.297 -13.953 1 45.16 100 SER B C 1
ATOM 1840 O O . SER B 1 100 ? 0.912 5.766 -13.07 1 45.16 100 SER B O 1
ATOM 1842 N N . GLU B 1 101 ? 0.95 6.941 -14.812 1 58.34 101 GLU B N 1
ATOM 1843 C CA . GLU B 1 101 ? 1.987 7.914 -14.469 1 58.34 101 GLU B CA 1
ATOM 1844 C C . GLU B 1 101 ? 1.662 8.633 -13.164 1 58.34 101 GLU B C 1
ATOM 1846 O O . GLU B 1 101 ? 0.917 9.617 -13.164 1 58.34 101 GLU B O 1
ATOM 1851 N N . CYS B 1 102 ? 1.72 7.762 -12.094 1 64.94 102 CYS B N 1
ATOM 1852 C CA . CYS B 1 102 ? 1.531 8.508 -10.852 1 64.94 102 CYS B CA 1
ATOM 1853 C C . CYS B 1 102 ? 2.537 9.648 -10.742 1 64.94 102 CYS B C 1
ATOM 1855 O O . CYS B 1 102 ? 3.715 9.477 -11.062 1 64.94 102 CYS B O 1
ATOM 1857 N N . LYS B 1 103 ? 1.958 10.773 -10.5 1 73.19 103 LYS B N 1
ATOM 1858 C CA . LYS B 1 103 ? 2.781 11.969 -10.336 1 73.19 103 LYS B CA 1
ATOM 1859 C C . LYS B 1 103 ? 3.727 11.828 -9.148 1 73.19 103 LYS B C 1
ATOM 1861 O O . LYS B 1 103 ? 3.367 11.234 -8.133 1 73.19 103 LYS B O 1
ATOM 1866 N N . ILE B 1 104 ? 4.926 12.07 -9.414 1 77.06 104 ILE B N 1
ATOM 1867 C CA . ILE B 1 104 ? 5.758 12.305 -8.242 1 77.06 104 ILE B CA 1
ATOM 1868 C C . ILE B 1 104 ? 5.137 13.406 -7.379 1 77.06 104 ILE B C 1
ATOM 1870 O O . ILE B 1 104 ? 4.32 14.195 -7.863 1 77.06 104 ILE B O 1
ATOM 1874 N N . CYS B 1 105 ? 5.5 13.461 -6.113 1 84.38 105 CYS B N 1
ATOM 1875 C CA . CYS B 1 105 ? 4.852 14.352 -5.16 1 84.38 105 CYS B CA 1
ATOM 1876 C C . CYS B 1 105 ? 4.934 15.805 -5.625 1 84.38 105 CYS B C 1
ATOM 1878 O O . CYS B 1 105 ? 3.916 16.5 -5.691 1 84.38 105 CYS B O 1
ATOM 1880 N N . GLU B 1 106 ? 6.168 16.188 -6.051 1 89 106 GLU B N 1
ATOM 1881 C CA . GLU B 1 106 ? 6.43 17.562 -6.434 1 89 106 GLU B CA 1
ATOM 1882 C C . GLU B 1 106 ? 5.715 17.922 -7.73 1 89 106 GLU B C 1
ATOM 1884 O O . GLU B 1 106 ? 5.621 19.094 -8.086 1 89 106 GLU B O 1
ATOM 1889 N N . ALA B 1 107 ? 5.129 16.984 -8.422 1 85.25 107 ALA B N 1
ATOM 1890 C CA . ALA B 1 107 ? 4.363 17.234 -9.641 1 85.25 107 ALA B CA 1
ATOM 1891 C C . ALA B 1 107 ? 2.922 17.625 -9.312 1 85.25 107 ALA B C 1
ATOM 1893 O O . ALA B 1 107 ? 2.176 18.062 -10.188 1 85.25 107 ALA B O 1
ATOM 1894 N N . ASN B 1 108 ? 2.428 17.406 -8.07 1 88.56 108 ASN B N 1
ATOM 1895 C CA . ASN B 1 108 ? 1.113 17.859 -7.633 1 88.56 108 ASN B CA 1
ATOM 1896 C C . ASN B 1 108 ? 1.103 19.359 -7.363 1 88.56 108 ASN B C 1
ATOM 1898 O O . ASN B 1 108 ? 2.152 19.969 -7.129 1 88.56 108 ASN B O 1
ATOM 1902 N N . ASN B 1 109 ? -0.092 19.953 -7.438 1 91.44 109 ASN B N 1
ATOM 1903 C CA . ASN B 1 109 ? -0.21 21.359 -7.098 1 91.44 109 ASN B CA 1
ATOM 1904 C C . ASN B 1 109 ? -0.03 21.594 -5.602 1 91.44 109 ASN B C 1
ATOM 1906 O O . ASN B 1 109 ? -0.412 20.75 -4.785 1 91.44 109 ASN B O 1
ATOM 1910 N N . LYS B 1 110 ? 0.514 22.766 -5.301 1 94.5 110 LYS B N 1
ATOM 1911 C CA . LYS B 1 110 ? 0.525 23.188 -3.902 1 94.5 110 LYS B CA 1
ATOM 1912 C C . LYS B 1 110 ? -0.789 23.875 -3.523 1 94.5 110 LYS B C 1
ATOM 1914 O O . LYS B 1 110 ? -1.341 24.641 -4.305 1 94.5 110 LYS B O 1
ATOM 1919 N N . LYS B 1 111 ? -1.302 23.578 -2.375 1 93.94 111 LYS B N 1
ATOM 1920 C CA . LYS B 1 111 ? -2.496 24.203 -1.82 1 93.94 111 LYS B CA 1
ATOM 1921 C C . LYS B 1 111 ? -2.213 24.812 -0.446 1 93.94 111 LYS B C 1
ATOM 1923 O O . LYS B 1 111 ? -1.32 24.344 0.268 1 93.94 111 LYS B O 1
ATOM 1928 N N . LYS B 1 112 ? -3.002 25.844 -0.164 1 94.56 112 LYS B N 1
ATOM 1929 C CA . LYS B 1 112 ? -2.969 26.359 1.199 1 94.56 112 LYS B CA 1
ATOM 1930 C C . LYS B 1 112 ? -3.41 25.297 2.205 1 94.56 112 LYS B C 1
ATOM 1932 O O . LYS B 1 112 ? -4.18 24.406 1.867 1 94.56 112 LYS B O 1
ATOM 1937 N N . PHE B 1 113 ? -2.977 25.5 3.402 1 94.94 113 PHE B N 1
ATOM 1938 C CA . PHE B 1 113 ? -3.145 24.469 4.426 1 94.94 113 PHE B CA 1
ATOM 1939 C C . PHE B 1 113 ? -4.613 24.109 4.59 1 94.94 113 PHE B C 1
ATOM 1941 O O . PHE B 1 113 ? -4.957 22.922 4.684 1 94.94 113 PHE B O 1
ATOM 1948 N N . PRO B 1 114 ? -5.582 25.031 4.609 1 93.56 114 PRO B N 1
ATOM 1949 C CA . PRO B 1 114 ? -6.973 24.609 4.754 1 93.56 114 PRO B CA 1
ATOM 1950 C C . PRO B 1 114 ? -7.41 23.641 3.65 1 93.56 114 PRO B C 1
ATOM 1952 O O . PRO B 1 114 ? -8.109 22.656 3.924 1 93.56 114 PRO B O 1
ATOM 1955 N N . ASP B 1 115 ? -6.988 23.922 2.463 1 93.62 115 ASP B N 1
ATOM 1956 C CA . ASP B 1 115 ? -7.348 23.031 1.354 1 93.62 115 ASP B CA 1
ATOM 1957 C C . ASP B 1 115 ? -6.594 21.719 1.44 1 93.62 115 ASP B C 1
ATOM 1959 O O . ASP B 1 115 ? -7.145 20.656 1.121 1 93.62 115 ASP B O 1
ATOM 1963 N N . PHE B 1 116 ? -5.289 21.766 1.76 1 95.81 116 PHE B N 1
ATOM 1964 C CA . PHE B 1 116 ? -4.484 20.578 1.979 1 95.81 116 PHE B CA 1
ATOM 1965 C C . PHE B 1 116 ? -5.145 19.656 3 1 95.81 116 PHE B C 1
ATOM 1967 O O . PHE B 1 116 ? -5.301 18.469 2.756 1 95.81 116 PHE B O 1
ATOM 1974 N N . LEU B 1 117 ? -5.531 20.281 4.102 1 94.25 117 LEU B N 1
ATOM 1975 C CA . LEU B 1 117 ? -6.168 19.531 5.176 1 94.25 117 LEU B CA 1
ATOM 1976 C C . LEU B 1 117 ? -7.453 18.875 4.688 1 94.25 117 LEU B C 1
ATOM 1978 O O . LEU B 1 117 ? -7.711 17.703 4.992 1 94.25 117 LEU B O 1
ATOM 1982 N N . HIS B 1 118 ? -8.242 19.578 3.924 1 91.44 118 HIS B N 1
ATOM 1983 C CA . HIS B 1 118 ? -9.492 19.062 3.371 1 91.44 118 HIS B CA 1
ATOM 1984 C C . HIS B 1 118 ? -9.242 17.875 2.449 1 91.44 118 HIS B C 1
ATOM 1986 O O . HIS B 1 118 ? -9.906 16.844 2.568 1 91.44 118 HIS B O 1
ATOM 1992 N N . GLU B 1 119 ? -8.289 18.031 1.548 1 90.75 119 GLU B N 1
ATOM 1993 C CA . GLU B 1 119 ? -8 16.953 0.592 1 90.75 119 GLU B CA 1
ATOM 1994 C C . GLU B 1 119 ? -7.418 15.734 1.289 1 90.75 119 GLU B C 1
ATOM 1996 O O . GLU B 1 119 ? -7.754 14.602 0.942 1 90.75 119 GLU B O 1
ATOM 2001 N N . LEU B 1 120 ? -6.512 15.922 2.271 1 92.94 120 LEU B N 1
ATOM 2002 C CA . LEU B 1 120 ? -5.957 14.812 3.035 1 92.94 120 LEU B CA 1
ATOM 2003 C C . LEU B 1 120 ? -7.055 14.07 3.789 1 92.94 120 LEU B C 1
ATOM 2005 O O . LEU B 1 120 ? -7.094 12.836 3.783 1 92.94 120 LEU B O 1
ATOM 2009 N N . THR B 1 121 ? -7.945 14.836 4.414 1 89.94 121 THR B N 1
ATOM 2010 C CA . THR B 1 121 ? -9.047 14.227 5.152 1 89.94 121 THR B CA 1
ATOM 2011 C C . THR B 1 121 ? -9.93 13.406 4.223 1 89.94 121 THR B C 1
ATOM 2013 O O . THR B 1 121 ? -10.32 12.289 4.559 1 89.94 121 THR B O 1
ATOM 2016 N N . ASN B 1 122 ? -10.18 13.961 3.074 1 84.12 122 ASN B N 1
ATOM 2017 C CA . ASN B 1 122 ? -10.969 13.227 2.092 1 84.12 122 ASN B CA 1
ATOM 2018 C C . ASN B 1 122 ? -10.281 11.93 1.675 1 84.12 122 ASN B C 1
ATOM 2020 O O . ASN B 1 122 ? -10.945 10.898 1.509 1 84.12 122 ASN B O 1
ATOM 2024 N N . PHE B 1 123 ? -9.047 12.008 1.491 1 86.56 123 PHE B N 1
ATOM 2025 C CA . PHE B 1 123 ? -8.266 10.844 1.104 1 86.56 123 PHE B CA 1
ATOM 2026 C C . PHE B 1 123 ? -8.312 9.773 2.191 1 86.56 123 PHE B C 1
ATOM 2028 O O . PHE B 1 123 ? -8.516 8.594 1.898 1 86.56 123 PHE B O 1
ATOM 2035 N N . VAL B 1 124 ? -8.109 10.172 3.453 1 83.06 124 VAL B N 1
ATOM 2036 C CA . VAL B 1 124 ? -8.141 9.227 4.57 1 83.06 124 VAL B CA 1
ATOM 2037 C C . VAL B 1 124 ? -9.523 8.586 4.668 1 83.06 124 VAL B C 1
ATOM 2039 O O . VAL B 1 124 ? -9.641 7.383 4.906 1 83.06 124 VAL B O 1
ATOM 2042 N N . ARG B 1 125 ? -10.555 9.359 4.508 1 81 125 ARG B N 1
ATOM 2043 C CA . ARG B 1 125 ? -11.914 8.82 4.531 1 81 125 ARG B CA 1
ATOM 2044 C C . ARG B 1 125 ? -12.125 7.828 3.395 1 81 125 ARG B C 1
ATOM 2046 O O . ARG B 1 125 ? -12.836 6.832 3.559 1 81 125 ARG B O 1
ATOM 2053 N N . TYR B 1 126 ? -11.539 8.172 2.305 1 74.62 126 TYR B N 1
ATOM 2054 C CA . TYR B 1 126 ? -11.594 7.25 1.173 1 74.62 126 TYR B CA 1
ATOM 2055 C C . TYR B 1 126 ? -10.953 5.91 1.525 1 74.62 126 TYR B C 1
ATOM 2057 O O . TYR B 1 126 ? -11.453 4.855 1.126 1 74.62 126 TYR B O 1
ATOM 2065 N N . LEU B 1 127 ? -9.844 5.93 2.311 1 74.75 127 LEU B N 1
ATOM 2066 C CA . LEU B 1 127 ? -9.125 4.711 2.676 1 74.75 127 LEU B CA 1
ATOM 2067 C C . LEU B 1 127 ? -9.961 3.857 3.623 1 74.75 127 LEU B C 1
ATOM 2069 O O . LEU B 1 127 ? -9.672 2.672 3.812 1 74.75 127 LEU B O 1
ATOM 2073 N N . GLN B 1 128 ? -10.984 4.469 4.305 1 68.81 128 GLN B N 1
ATOM 2074 C CA . GLN B 1 128 ? -11.82 3.742 5.254 1 68.81 128 GLN B CA 1
ATOM 2075 C C . GLN B 1 128 ? -12.836 2.867 4.535 1 68.81 128 GLN B C 1
ATOM 2077 O O . GLN B 1 128 ? -13.453 1.991 5.145 1 68.81 128 GLN B O 1
ATOM 2082 N N . LYS B 1 129 ? -13.031 3.16 3.453 1 57.84 129 LYS B N 1
ATOM 2083 C CA . LYS B 1 129 ? -14.062 2.469 2.688 1 57.84 129 LYS B CA 1
ATOM 2084 C C . LYS B 1 129 ? -13.523 1.185 2.068 1 57.84 129 LYS B C 1
ATOM 2086 O O . LYS B 1 129 ? -12.305 1.03 1.908 1 57.84 129 LYS B O 1
#

Nearest PDB structures (foldseek):
  4on9-assembly3_A  TM=4.595E-01  e=3.145E+00  Homo sapiens
  6e3l-assembly1_B  TM=3.901E-01  e=6.922E+00  Homo sapiens
  4on9-assembly3_A  TM=4.562E-01  e=2.662E+00  Homo sapiens
  6e3l-assembly1_B  TM=3.902E-01  e=6.934E+00  Homo sapiens

Solvent-accessible surface area (backbone atoms only — not comparable to full-atom values): 14543 Å² total; per-residue (Å²): 136,82,78,74,75,82,76,66,30,64,64,46,69,67,57,42,50,44,50,51,52,37,50,54,34,53,55,60,44,61,75,47,30,86,76,46,93,48,69,38,55,38,68,82,75,42,75,93,29,47,58,59,39,42,47,32,49,37,54,40,44,53,51,49,43,67,70,45,68,77,37,84,86,54,57,63,70,56,50,51,28,48,52,50,41,40,54,42,40,36,45,70,58,58,62,41,66,68,77,75,77,62,66,55,52,85,72,34,57,68,29,48,37,54,57,34,52,51,46,52,51,51,51,53,55,49,68,72,42,136,82,80,75,73,82,76,66,31,64,64,44,67,65,58,42,50,43,50,51,53,38,50,53,34,54,55,60,44,62,77,47,31,86,76,46,90,47,69,37,55,38,70,83,76,43,76,92,28,46,58,58,40,42,46,33,48,37,54,41,42,52,51,49,43,68,70,45,68,77,38,84,87,54,56,62,70,56,50,52,27,49,52,51,40,40,52,44,39,35,46,71,57,58,61,39,66,70,78,75,78,62,67,56,52,86,70,33,55,68,29,48,36,53,57,34,53,50,45,51,51,52,50,50,55,49,66,71,43

Sequence (258 aa):
MLMTTAYGASLSSEKWKTLQTLIKDLEILENIKNKIHLELYTPTETQECTQQTLQCYLGEVVTLKKETEDDTEIKEEFVTAIQNIEKNLKSLTGLNHTGSECKICEANNKKKFPDFLHELTNFVRYLQKMLMTTAYGASLSSEKWKTLQTLIKDLEILENIKNKIHLELYTPTETQECTQQTLQCYLGEVVTLKKETEDDTEIKEEFVTAIQNIEKNLKSLTGLNHTGSECKICEANNKKKFPDFLHELTNFVRYLQK

Organism: Gallus gallus (NCBI:txid9031)